Protein AF-M5BRY0-F1 (afdb_monomer)

Secondary structure (DSSP, 8-state):
-------B-TTS---HHHHHTTT--EEE----HHHHHHHHHTTB-PEE------S---GGG-SSTTHHHHHHHHHHHHHHHHHHHHH-TTS--SEEE-------S---------S-------PPP---S-SSHHHHHHHHHHHTTPPP------EEEEEP---HHHHHHHHTTTTTTTSGGG--TTSGGGGGEEEEEE-HHHHHTS-HHHHHHHHHHHHHHGGGTS----

Nearest PDB structures (foldseek):
  6xi5-assembly1_B  TM=7.560E-01  e=1.927E-12  Homo sapiens
  2p5x-assembly2_B  TM=7.480E-01  e=1.710E-11  Homo sapiens
  4heb-assembly1_B  TM=6.686E-01  e=5.193E-09  Bacillus subtilis
  4heb-assembly1_A  TM=6.653E-01  e=1.197E-08  Bacillus subtilis
  4p0e-assembly1_A  TM=7.026E-01  e=9.343E-08  Escherichia coli K-12

InterPro domains:
  IPR003697 Nucleoside triphosphate pyrophosphatase Maf-like protein [MF_00528] (25-220)
  IPR003697 Nucleoside triphosphate pyrophosphatase Maf-like protein [PF02545] (25-213)
  IPR003697 Nucleoside triphosphate pyrophosphatase Maf-like protein [PIRSF006305] (19-220)
  IPR003697 Nucleoside triphosphate pyrophosphatase Maf-like protein [PTHR43213] (20-216)
  IPR029001 Inosine triphosphate pyrophosphatase-like [G3DSA:3.90.950.10] (21-218)
  IPR029001 Inosine triphosphate pyrophosphatase-like [SSF52972] (23-214)

pLDDT: mean 79.28, std 18.24, range [30.05, 97.56]

Sequence (230 aa):
MTVTHNCVLPNALRIPALTKLANKRIVLASASPRRLQILRQFGLDPEIVPSKFAEDLPHDEFSNVYEYPVATATEKAVEVYVRMVEENPDDPPSLVIAADTVVLTKIASAGSNIHDSLLPEVRPDILEKPQDKGDNLRMLLELNGYAIKSMDDRCIVHFHDSHISILEAYVDSEEGMDRAGGFALQERGAHLVSRVEGDFYNAVGFPGSAFFKWIGVLINEEDDFMDFDI

Foldseek 3Di:
DPDFDAFFAPQADPDPLSVVCGRFAEEEQDPDPLQQVLCVNNGTRHHYDHFPDDLPPPCVVDPDNQVSFQVSQLLSQLRRQVVQCVVPVPRGGPYYGGGGAADDPDDPPPPDDPDDPPDDDPDPDDLDPQPDPSSVSQVVCVVVQHDRDTDTFDKDWAFDPDDVVLVVVLVVVQQQVVHHVRAACVPSSVNGTDDMDTQNSVSRTDNSVVVVVVSSVVSVVCPVPPPDDD

Mean predicted aligned error: 9.39 Å

Structure (mmCIF, N/CA/C/O backbone):
data_AF-M5BRY0-F1
#
_entry.id   AF-M5BRY0-F1
#
loop_
_atom_site.group_PDB
_atom_site.id
_atom_site.type_symbol
_atom_site.label_atom_id
_atom_site.label_alt_id
_atom_site.label_comp_id
_atom_site.label_asym_id
_atom_site.label_entity_id
_atom_site.label_seq_id
_atom_site.pdbx_PDB_ins_code
_atom_site.Cartn_x
_atom_site.Cartn_y
_atom_site.Cartn_z
_atom_site.occupancy
_atom_site.B_iso_or_equiv
_atom_site.auth_seq_id
_atom_site.auth_comp_id
_atom_site.auth_asym_id
_atom_site.auth_atom_id
_atom_site.pdbx_PDB_model_num
ATOM 1 N N . MET A 1 1 ? -27.098 -4.528 16.352 1.00 44.53 1 MET A N 1
ATOM 2 C CA . MET A 1 1 ? -26.138 -5.651 16.393 1.00 44.53 1 MET A CA 1
ATOM 3 C C . MET A 1 1 ? -24.795 -5.039 16.066 1.00 44.53 1 MET A C 1
ATOM 5 O O . MET A 1 1 ? -24.687 -4.476 14.989 1.00 44.53 1 MET A O 1
ATOM 9 N N . THR A 1 2 ? -23.842 -5.028 16.992 1.00 55.31 2 THR A N 1
ATOM 10 C CA . THR A 1 2 ? -22.490 -4.528 16.715 1.00 55.31 2 THR A CA 1
ATOM 11 C C . THR A 1 2 ? -21.836 -5.458 15.697 1.00 55.31 2 THR A C 1
ATOM 13 O O . THR A 1 2 ? -21.701 -6.658 15.947 1.00 55.31 2 THR A O 1
ATOM 16 N N . VAL A 1 3 ? -21.518 -4.934 14.511 1.00 67.50 3 VAL A N 1
ATOM 17 C CA . VAL A 1 3 ? -20.745 -5.676 13.511 1.00 67.50 3 VAL A CA 1
ATOM 18 C C . VAL A 1 3 ? -19.365 -5.907 14.117 1.00 67.50 3 VAL A C 1
ATOM 20 O O . VAL A 1 3 ? -18.718 -4.977 14.588 1.00 67.50 3 VAL A O 1
ATOM 23 N N . THR A 1 4 ? -18.946 -7.166 14.198 1.00 71.00 4 THR A N 1
ATOM 24 C CA . THR A 1 4 ? -17.614 -7.509 14.700 1.00 71.00 4 THR A CA 1
ATOM 25 C C . THR A 1 4 ? -16.662 -7.559 13.518 1.00 71.00 4 THR A C 1
ATOM 27 O O . THR A 1 4 ? -16.782 -8.417 12.646 1.00 71.00 4 THR A O 1
ATOM 30 N N . HIS A 1 5 ? -15.720 -6.622 13.483 1.00 82.56 5 HIS A N 1
ATOM 31 C CA . HIS A 1 5 ? -14.709 -6.541 12.433 1.00 82.56 5 HIS A CA 1
ATOM 32 C C . HIS A 1 5 ? -13.449 -7.267 12.886 1.00 82.56 5 HIS A C 1
ATOM 34 O O . HIS A 1 5 ? -12.769 -6.782 13.777 1.00 82.56 5 HIS A O 1
ATOM 40 N N . ASN A 1 6 ? -13.104 -8.418 12.310 1.00 82.06 6 ASN A N 1
ATOM 41 C CA . ASN A 1 6 ? -11.827 -9.066 12.623 1.00 82.06 6 ASN A CA 1
ATOM 42 C C . ASN A 1 6 ? -10.870 -8.993 11.435 1.00 82.06 6 ASN A C 1
ATOM 44 O O . ASN A 1 6 ? -10.940 -9.814 10.525 1.00 82.06 6 ASN A O 1
ATOM 48 N N . CYS A 1 7 ? -9.969 -8.018 11.481 1.00 89.56 7 CYS A N 1
ATOM 49 C CA . CYS A 1 7 ? -8.938 -7.805 10.472 1.00 89.56 7 CYS A CA 1
ATOM 50 C C . CYS A 1 7 ? -7.596 -8.462 10.830 1.00 89.56 7 CYS A C 1
ATOM 52 O O . CYS A 1 7 ? -6.682 -8.441 10.015 1.00 89.56 7 CYS A O 1
ATOM 54 N N . VAL A 1 8 ? -7.427 -9.024 12.032 1.00 92.62 8 VAL A N 1
ATOM 55 C CA . VAL A 1 8 ? -6.142 -9.594 12.465 1.00 92.62 8 VAL A CA 1
ATOM 56 C C . VAL A 1 8 ? -6.150 -11.094 12.213 1.00 92.62 8 VAL A C 1
ATOM 58 O O . VAL A 1 8 ? -6.936 -11.849 12.791 1.00 92.62 8 VAL A O 1
ATOM 61 N N . LEU A 1 9 ? -5.258 -11.540 11.335 1.00 93.81 9 LEU A N 1
ATOM 62 C CA . LEU A 1 9 ? -5.163 -12.932 10.924 1.00 93.81 9 LEU A CA 1
ATOM 63 C C . LEU A 1 9 ? -4.341 -13.771 11.919 1.00 93.81 9 LEU A C 1
ATOM 65 O O . LEU A 1 9 ? -3.463 -13.251 12.608 1.00 93.81 9 LEU A O 1
ATOM 69 N N . PRO A 1 10 ? -4.535 -15.104 11.957 1.00 92.50 10 PRO A N 1
ATOM 70 C CA . PRO A 1 10 ? -3.785 -15.986 12.857 1.00 92.50 10 PRO A CA 1
ATOM 71 C C . PRO A 1 10 ? -2.260 -15.982 12.660 1.00 92.50 10 PRO A C 1
ATOM 73 O O . PRO A 1 10 ? -1.530 -16.352 13.578 1.00 92.50 10 PRO A O 1
ATOM 76 N N . ASN A 1 11 ? -1.778 -15.598 11.472 1.00 92.06 11 ASN A N 1
ATOM 77 C CA . ASN A 1 11 ? -0.354 -15.466 11.148 1.00 92.06 11 ASN A CA 1
ATOM 78 C C . ASN A 1 11 ? 0.249 -14.115 11.570 1.00 92.06 11 ASN A C 1
ATOM 80 O O . ASN A 1 11 ? 1.451 -13.925 11.390 1.00 92.06 11 ASN A O 1
ATOM 84 N N . ALA A 1 12 ? -0.551 -13.188 12.107 1.00 91.94 12 ALA A N 1
ATOM 85 C CA . ALA A 1 12 ? -0.065 -11.904 12.589 1.00 91.94 12 ALA A CA 1
ATOM 86 C C . ALA A 1 12 ? 0.968 -12.075 13.709 1.00 91.94 12 ALA A C 1
ATOM 88 O O . ALA A 1 12 ? 0.840 -12.928 14.596 1.00 91.94 12 ALA A O 1
ATOM 89 N N . LEU A 1 13 ? 1.984 -11.211 13.701 1.00 89.31 13 LEU A N 1
ATOM 90 C CA . LEU A 1 13 ? 2.898 -11.103 14.831 1.00 89.31 13 LEU A CA 1
ATOM 91 C C . LEU A 1 13 ? 2.126 -10.635 16.069 1.00 89.31 13 LEU A C 1
ATOM 93 O O . LEU A 1 13 ? 1.323 -9.707 16.019 1.00 89.31 13 LEU A O 1
ATOM 97 N N . ARG A 1 14 ? 2.395 -11.258 17.216 1.00 88.31 14 ARG A N 1
ATOM 98 C CA . ARG A 1 14 ? 1.746 -10.900 18.483 1.00 88.31 14 ARG A CA 1
ATOM 99 C C . ARG A 1 14 ? 2.439 -9.701 19.117 1.00 88.31 14 ARG A C 1
ATOM 101 O O . ARG A 1 14 ? 3.193 -9.848 20.075 1.00 88.31 14 ARG A O 1
ATOM 108 N N . ILE A 1 15 ? 2.201 -8.529 18.545 1.00 84.88 15 ILE A N 1
ATOM 109 C CA . ILE A 1 15 ? 2.677 -7.244 19.063 1.00 84.88 15 ILE A CA 1
ATOM 110 C C . ILE A 1 15 ? 1.493 -6.408 19.573 1.00 84.88 15 ILE A C 1
ATOM 112 O O . ILE A 1 15 ? 0.371 -6.604 19.088 1.00 84.88 15 ILE A O 1
ATOM 116 N N . PRO A 1 16 ? 1.707 -5.477 20.528 1.00 83.88 16 PRO A N 1
ATOM 117 C CA . PRO A 1 16 ? 0.638 -4.625 21.056 1.00 83.88 16 PRO A CA 1
ATOM 118 C C . PRO A 1 16 ? -0.136 -3.910 19.948 1.00 83.88 16 PRO A C 1
ATOM 120 O O . PRO A 1 16 ? -1.363 -3.909 19.965 1.00 83.88 16 PRO A O 1
ATOM 123 N N . ALA A 1 17 ? 0.587 -3.427 18.932 1.00 82.19 17 ALA A N 1
ATOM 124 C CA . ALA A 1 17 ? 0.014 -2.761 17.774 1.00 82.19 17 ALA A CA 1
ATOM 125 C C . ALA A 1 17 ? -1.086 -3.575 17.080 1.00 82.19 17 ALA A C 1
ATOM 127 O O . ALA A 1 17 ? -2.245 -3.177 17.039 1.00 82.19 17 ALA A O 1
ATOM 128 N N . LEU A 1 18 ? -0.755 -4.776 16.609 1.00 85.94 18 LEU A N 1
ATOM 129 C CA . LEU A 1 18 ? -1.721 -5.635 15.920 1.00 85.94 18 LEU A CA 1
ATOM 130 C C . LEU A 1 18 ? -2.806 -6.160 16.862 1.00 85.94 18 LEU A C 1
ATOM 132 O O . LEU A 1 18 ? -3.927 -6.392 16.432 1.00 85.94 18 LEU A O 1
ATOM 136 N N . THR A 1 19 ? -2.510 -6.291 18.155 1.00 85.81 19 THR A N 1
ATOM 137 C CA . THR A 1 19 ? -3.510 -6.701 19.149 1.00 85.81 19 THR A CA 1
ATOM 138 C C . THR A 1 19 ? -4.579 -5.622 19.350 1.00 85.81 19 THR A C 1
ATOM 140 O O . THR A 1 19 ? -5.755 -5.960 19.432 1.00 85.81 19 THR A O 1
ATOM 143 N N . LYS A 1 20 ? -4.206 -4.333 19.370 1.00 84.38 20 LYS A N 1
ATOM 144 C CA . LYS A 1 20 ? -5.156 -3.207 19.472 1.00 84.38 20 LYS A CA 1
ATOM 145 C C . LYS A 1 20 ? -6.053 -3.067 18.232 1.00 84.38 20 LYS A C 1
ATOM 147 O O . LYS A 1 20 ? -7.170 -2.570 18.349 1.00 84.38 20 LYS A O 1
ATOM 152 N N . LEU A 1 21 ? -5.593 -3.532 17.068 1.00 86.69 21 LEU A N 1
ATOM 153 C CA . LEU A 1 21 ? -6.400 -3.574 15.840 1.00 86.69 21 LEU A CA 1
ATOM 154 C C . LEU A 1 21 ? -7.401 -4.735 15.819 1.00 86.69 21 LEU A C 1
ATOM 156 O O . LEU A 1 21 ? -8.300 -4.754 14.979 1.00 86.69 21 LEU A O 1
ATOM 160 N N . ALA A 1 22 ? -7.284 -5.703 16.732 1.00 85.44 22 ALA A N 1
ATOM 161 C CA . ALA A 1 22 ? -8.282 -6.753 16.843 1.00 85.44 22 ALA A CA 1
ATOM 162 C C . ALA A 1 22 ? -9.652 -6.128 17.147 1.00 85.44 22 ALA A C 1
ATOM 164 O O . ALA A 1 22 ? -9.773 -5.244 17.993 1.00 85.44 22 ALA A O 1
ATOM 165 N N . ASN A 1 23 ? -10.695 -6.602 16.466 1.00 85.06 23 ASN A N 1
ATOM 166 C CA . ASN A 1 23 ? -12.060 -6.066 16.555 1.00 85.06 23 ASN A CA 1
ATOM 167 C C . ASN A 1 23 ? -12.259 -4.654 15.957 1.00 85.06 23 ASN A C 1
ATOM 169 O O . ASN A 1 23 ? -13.341 -4.087 16.109 1.00 85.06 23 ASN A O 1
ATOM 173 N N . LYS A 1 24 ? -11.251 -4.077 15.285 1.00 88.62 24 LYS A N 1
ATOM 174 C CA . LYS A 1 24 ? -11.350 -2.776 14.604 1.00 88.62 24 LYS A CA 1
ATOM 175 C C . LYS A 1 24 ? -11.674 -2.948 13.120 1.00 88.62 24 LYS A C 1
ATOM 177 O O . LYS A 1 24 ? -11.203 -3.887 12.471 1.00 88.62 24 LYS A O 1
ATOM 182 N N . ARG A 1 25 ? -12.443 -2.004 12.568 1.00 92.25 25 ARG A N 1
ATOM 183 C CA . ARG A 1 25 ? -12.744 -1.942 11.132 1.00 92.25 25 ARG A CA 1
ATOM 184 C C . ARG A 1 25 ? -11.587 -1.278 10.399 1.00 92.25 25 ARG A C 1
ATOM 186 O O . ARG A 1 25 ? -11.425 -0.063 10.478 1.00 92.25 25 ARG A O 1
ATOM 193 N N . ILE A 1 26 ? -10.777 -2.071 9.708 1.00 93.88 26 ILE A N 1
ATOM 194 C CA . ILE A 1 26 ? -9.630 -1.578 8.940 1.00 93.88 26 ILE A CA 1
ATOM 195 C C . ILE A 1 26 ? -9.971 -1.643 7.462 1.00 93.88 26 ILE A C 1
ATOM 197 O O . ILE A 1 26 ? -10.407 -2.683 6.972 1.00 93.88 26 ILE A O 1
ATOM 201 N N . VAL A 1 27 ? -9.741 -0.542 6.759 1.00 96.44 27 VAL A N 1
ATOM 202 C CA . VAL A 1 27 ? -10.061 -0.392 5.343 1.00 96.44 27 VAL A CA 1
ATOM 203 C C . VAL A 1 27 ? -8.788 -0.139 4.550 1.00 96.44 27 VAL A C 1
ATOM 205 O O . VAL A 1 27 ? -7.945 0.659 4.945 1.00 96.44 27 VAL A O 1
ATOM 208 N N . LEU A 1 28 ? -8.659 -0.798 3.405 1.00 97.56 28 LEU A N 1
ATOM 209 C CA . LEU A 1 28 ? -7.665 -0.516 2.382 1.00 97.56 28 LEU A CA 1
ATOM 210 C C . LEU A 1 28 ? -8.323 0.303 1.264 1.00 97.56 28 LEU A C 1
ATOM 212 O O . LEU A 1 28 ? -9.127 -0.217 0.487 1.00 97.56 28 LEU A O 1
ATOM 216 N N . ALA A 1 29 ? -7.922 1.568 1.149 1.00 97.25 29 ALA A N 1
ATOM 217 C CA . ALA A 1 29 ? -8.387 2.552 0.173 1.00 97.25 29 ALA A CA 1
ATOM 218 C C . ALA A 1 29 ? -7.811 2.330 -1.243 1.00 97.25 29 ALA A C 1
ATOM 220 O O . ALA A 1 29 ? -7.396 3.262 -1.931 1.00 97.25 29 ALA A O 1
ATOM 221 N N . SER A 1 30 ? -7.693 1.075 -1.680 1.00 95.75 30 SER A N 1
ATOM 222 C CA . SER A 1 30 ? -6.966 0.707 -2.896 1.00 95.75 30 SER A CA 1
ATOM 223 C C . SER A 1 30 ? -7.534 -0.553 -3.538 1.00 95.75 30 SER A C 1
ATOM 225 O O . SER A 1 30 ? -7.687 -1.573 -2.877 1.00 95.75 30 SER A O 1
ATOM 227 N N . ALA A 1 31 ? -7.719 -0.523 -4.860 1.00 93.81 31 ALA A N 1
ATOM 228 C CA . ALA A 1 31 ? -8.089 -1.701 -5.649 1.00 93.81 31 ALA A CA 1
ATOM 229 C C . ALA A 1 31 ? -6.916 -2.666 -5.923 1.00 93.81 31 ALA A C 1
ATOM 231 O O . ALA A 1 31 ? -7.140 -3.762 -6.428 1.00 93.81 31 ALA A O 1
ATOM 232 N N . SER A 1 32 ? -5.669 -2.277 -5.621 1.00 92.88 32 SER A N 1
ATOM 233 C CA . SER A 1 32 ? -4.478 -3.082 -5.930 1.00 92.88 32 SER A CA 1
ATOM 234 C C . SER A 1 32 ? -4.475 -4.432 -5.191 1.00 92.88 32 SER A C 1
ATOM 236 O O . SER A 1 32 ? -4.334 -4.446 -3.961 1.00 92.88 32 SER A O 1
ATOM 238 N N . PRO A 1 33 ? -4.515 -5.573 -5.911 1.00 92.12 33 PRO A N 1
ATOM 239 C CA . PRO A 1 33 ? -4.432 -6.898 -5.293 1.00 92.12 33 PRO A CA 1
ATOM 240 C C . PRO A 1 33 ? -3.106 -7.121 -4.556 1.00 92.12 33 PRO A C 1
ATOM 242 O O . PRO A 1 33 ? -3.064 -7.811 -3.539 1.00 92.12 33 PRO A O 1
ATOM 245 N N . ARG A 1 34 ? -2.025 -6.493 -5.042 1.00 91.62 34 ARG A N 1
ATOM 246 C CA . ARG A 1 34 ? -0.676 -6.603 -4.471 1.00 91.62 34 ARG A CA 1
ATOM 247 C C . ARG A 1 34 ? -0.621 -6.031 -3.056 1.00 91.62 34 ARG A C 1
ATOM 249 O O . ARG A 1 34 ? -0.098 -6.677 -2.156 1.00 91.62 34 ARG A O 1
ATOM 256 N N . ARG A 1 35 ? -1.217 -4.855 -2.833 1.00 95.06 35 ARG A N 1
ATOM 257 C CA . ARG A 1 35 ? -1.237 -4.208 -1.508 1.00 95.06 35 ARG A CA 1
ATOM 258 C C . ARG A 1 35 ? -2.002 -5.041 -0.482 1.00 95.06 35 ARG A C 1
ATOM 260 O O . ARG A 1 35 ? -1.518 -5.237 0.629 1.00 95.06 35 ARG A O 1
ATOM 267 N N . LEU A 1 36 ? -3.147 -5.599 -0.881 1.00 95.62 36 LEU A N 1
ATOM 268 C CA . LEU A 1 36 ? -3.905 -6.525 -0.040 1.00 95.62 36 LEU A CA 1
ATOM 269 C C . LEU A 1 36 ? -3.088 -7.776 0.301 1.00 95.62 36 LEU A C 1
ATOM 271 O O . LEU A 1 36 ? -3.058 -8.196 1.455 1.00 95.62 36 LEU A O 1
ATOM 275 N N . GLN A 1 37 ? -2.425 -8.375 -0.693 1.00 94.25 37 GLN A N 1
ATOM 276 C CA . GLN A 1 37 ? -1.597 -9.560 -0.481 1.00 94.25 37 GLN A CA 1
ATOM 277 C C . GLN A 1 37 ? -0.471 -9.285 0.521 1.00 94.25 37 GLN A C 1
ATOM 279 O O . GLN A 1 37 ? -0.254 -10.101 1.415 1.00 94.25 37 GLN A O 1
ATOM 284 N N . ILE A 1 38 ? 0.194 -8.132 0.408 1.00 94.19 38 ILE A N 1
ATOM 285 C CA . ILE A 1 38 ? 1.238 -7.702 1.342 1.00 94.19 38 ILE A CA 1
ATOM 286 C C . ILE A 1 38 ? 0.670 -7.592 2.761 1.00 94.19 38 ILE A C 1
ATOM 288 O O . ILE A 1 38 ? 1.198 -8.222 3.676 1.00 94.19 38 ILE A O 1
ATOM 292 N N . LEU A 1 39 ? -0.435 -6.865 2.954 1.00 94.75 39 LEU A N 1
ATOM 293 C CA . LEU A 1 39 ? -1.059 -6.712 4.275 1.00 94.75 39 LEU A CA 1
ATOM 294 C C . LEU A 1 39 ? -1.447 -8.068 4.887 1.00 94.75 39 LEU A C 1
ATOM 296 O O . LEU A 1 39 ? -1.105 -8.335 6.041 1.00 94.75 39 LEU A O 1
ATOM 300 N N . ARG A 1 40 ? -2.043 -8.973 4.099 1.00 95.12 40 ARG A N 1
ATOM 301 C CA . ARG A 1 40 ? -2.408 -10.330 4.548 1.00 95.12 40 ARG A CA 1
ATOM 302 C C . ARG A 1 40 ? -1.199 -11.174 4.918 1.00 95.12 40 ARG A C 1
ATOM 304 O O . ARG A 1 40 ? -1.235 -11.911 5.905 1.00 95.12 40 ARG A O 1
ATOM 311 N N . GLN A 1 41 ? -0.111 -11.054 4.162 1.00 92.75 41 GLN A N 1
ATOM 312 C CA . GLN A 1 41 ? 1.139 -11.746 4.459 1.00 92.75 41 GLN A CA 1
ATOM 313 C C . GLN A 1 41 ? 1.705 -11.323 5.819 1.00 92.75 41 GLN A C 1
ATOM 315 O O . GLN A 1 41 ? 2.222 -12.165 6.553 1.00 92.75 41 GLN A O 1
ATOM 320 N N . PHE A 1 42 ? 1.535 -10.054 6.187 1.00 90.25 42 PHE A N 1
ATOM 321 C CA . PHE A 1 42 ? 1.900 -9.541 7.504 1.00 90.25 42 PHE A CA 1
ATOM 322 C C . PHE A 1 42 ? 0.816 -9.716 8.586 1.00 90.25 42 PHE A C 1
ATOM 324 O O . PHE A 1 42 ? 1.024 -9.341 9.740 1.00 90.25 42 PHE A O 1
ATOM 331 N N . GLY A 1 43 ? -0.313 -10.337 8.244 1.00 93.56 43 GLY A N 1
ATOM 332 C CA . GLY A 1 43 ? -1.355 -10.723 9.189 1.00 93.56 43 GLY A CA 1
ATOM 333 C C . GLY A 1 43 ? -2.510 -9.732 9.339 1.00 93.56 43 GLY A C 1
ATOM 334 O O . GLY A 1 43 ? -3.238 -9.819 10.324 1.00 93.56 43 GLY A O 1
ATOM 335 N N . LEU A 1 44 ? -2.697 -8.815 8.388 1.00 93.94 44 LEU A N 1
ATOM 336 C CA . LEU A 1 44 ? -3.845 -7.907 8.327 1.00 93.94 44 LEU A CA 1
ATOM 337 C C . LEU A 1 44 ? -4.742 -8.223 7.122 1.00 93.94 44 LEU A C 1
ATOM 339 O O . LEU A 1 44 ? -4.277 -8.286 5.989 1.00 93.94 44 LEU A O 1
ATOM 343 N N . ASP A 1 45 ? -6.039 -8.369 7.355 1.00 95.19 45 ASP A N 1
ATOM 344 C CA . ASP A 1 45 ? -7.075 -8.595 6.347 1.00 95.19 45 ASP A CA 1
ATOM 345 C C . ASP A 1 45 ? -8.087 -7.440 6.357 1.00 95.19 45 ASP A C 1
ATOM 347 O O . ASP A 1 45 ? -9.145 -7.542 6.982 1.00 95.19 45 ASP A O 1
ATOM 351 N N . PRO A 1 46 ? -7.737 -6.294 5.750 1.00 95.69 46 PRO A N 1
ATOM 352 C CA . PRO A 1 46 ? -8.624 -5.143 5.698 1.00 95.69 46 PRO A CA 1
ATOM 353 C C . PRO A 1 46 ? -9.774 -5.348 4.704 1.00 95.69 46 PRO A C 1
ATOM 355 O O . PRO A 1 46 ? -9.650 -6.051 3.697 1.00 95.69 46 PRO A O 1
ATOM 358 N N . GLU A 1 47 ? -10.874 -4.641 4.941 1.00 95.81 47 GLU A N 1
ATOM 359 C CA . GLU A 1 47 ? -11.934 -4.438 3.956 1.00 95.81 47 GLU A CA 1
ATOM 360 C C . GLU A 1 47 ? -11.401 -3.606 2.781 1.00 95.81 47 GLU A C 1
ATOM 362 O O . GLU A 1 47 ? -10.673 -2.636 2.975 1.00 95.81 47 GLU A O 1
ATOM 367 N N . ILE A 1 48 ? -11.758 -3.958 1.548 1.00 96.94 48 ILE A N 1
ATOM 368 C CA . ILE A 1 48 ? -11.291 -3.235 0.360 1.00 96.94 48 ILE A CA 1
ATOM 369 C C . ILE A 1 48 ? -12.352 -2.225 -0.057 1.00 96.94 48 ILE A C 1
ATOM 371 O O . ILE A 1 48 ? -13.433 -2.610 -0.501 1.00 96.94 48 ILE A O 1
ATOM 375 N N . VAL A 1 49 ? -12.009 -0.941 0.004 1.00 97.25 49 VAL A N 1
ATOM 376 C CA . VAL A 1 49 ? -12.867 0.145 -0.478 1.00 97.25 49 VAL A CA 1
ATOM 377 C C . VAL A 1 49 ? -12.021 1.065 -1.352 1.00 97.25 49 VAL A C 1
ATOM 379 O O . VAL A 1 49 ? -11.394 1.980 -0.836 1.00 97.25 49 VAL A O 1
ATOM 382 N N . PRO A 1 50 ? -11.949 0.845 -2.676 1.00 97.12 50 PRO A N 1
ATOM 383 C CA . PRO A 1 50 ? -11.129 1.680 -3.546 1.00 97.12 50 PRO A CA 1
ATOM 384 C C . PRO A 1 50 ? -11.552 3.151 -3.480 1.00 97.12 50 PRO A C 1
ATOM 386 O O . PRO A 1 50 ? -12.751 3.451 -3.458 1.00 97.12 50 PRO A O 1
ATOM 389 N N . SER A 1 51 ? -10.570 4.054 -3.468 1.00 96.62 51 SER A N 1
ATOM 390 C CA . SER A 1 51 ? -10.849 5.487 -3.532 1.00 96.62 51 SER A CA 1
ATOM 391 C C . SER A 1 51 ? -11.405 5.895 -4.898 1.00 96.62 51 SER A C 1
ATOM 393 O O . SER A 1 51 ? -11.075 5.295 -5.924 1.00 96.62 51 SER A O 1
ATOM 395 N N . LYS A 1 52 ? -12.260 6.921 -4.894 1.00 94.88 52 LYS A N 1
ATOM 396 C CA . LYS A 1 52 ? -12.772 7.606 -6.091 1.00 94.88 52 LYS A CA 1
ATOM 397 C C . LYS A 1 52 ? -12.010 8.899 -6.403 1.00 94.88 52 LYS A C 1
ATOM 399 O O . LYS A 1 52 ? -12.366 9.579 -7.363 1.00 94.88 52 LYS A O 1
ATOM 404 N N . PHE A 1 53 ? -11.012 9.250 -5.593 1.00 91.19 53 PHE A N 1
ATOM 405 C CA . PHE A 1 53 ? -10.169 10.419 -5.812 1.00 91.19 53 PHE A CA 1
ATOM 406 C C . PHE A 1 53 ? -9.366 10.265 -7.112 1.00 91.19 53 PHE A C 1
ATOM 408 O O . PHE A 1 53 ? -8.782 9.208 -7.363 1.00 91.19 53 PHE A O 1
ATOM 415 N N . ALA A 1 54 ? -9.366 11.303 -7.948 1.00 87.31 54 ALA A N 1
ATOM 416 C CA . ALA A 1 54 ? -8.612 11.312 -9.194 1.00 87.31 54 ALA A CA 1
ATOM 417 C C . ALA A 1 54 ? -7.125 11.564 -8.904 1.00 87.31 54 ALA A C 1
ATOM 419 O O . ALA A 1 54 ? -6.771 12.449 -8.137 1.00 87.31 54 ALA A O 1
ATOM 420 N N . GLU A 1 55 ? -6.236 10.779 -9.509 1.00 83.69 55 GLU A N 1
ATOM 421 C CA . GLU A 1 55 ? -4.781 10.900 -9.319 1.00 83.69 55 GLU A CA 1
ATOM 422 C C . GLU A 1 55 ? -4.181 11.998 -10.217 1.00 83.69 55 GLU A C 1
ATOM 424 O O . GLU A 1 55 ? -3.190 11.792 -10.915 1.00 83.69 55 GLU A O 1
ATOM 429 N N . ASP A 1 56 ? -4.815 13.166 -10.249 1.00 85.19 56 ASP A N 1
ATOM 430 C CA . ASP A 1 56 ? -4.517 14.266 -11.170 1.00 85.19 56 ASP A CA 1
ATOM 431 C C . ASP A 1 56 ? -4.040 15.539 -10.460 1.00 85.19 56 ASP A C 1
ATOM 433 O O . ASP A 1 56 ? -4.058 16.619 -11.054 1.00 85.19 56 ASP A O 1
ATOM 437 N N . LEU A 1 57 ? -3.552 15.404 -9.218 1.00 84.38 57 LEU A N 1
ATOM 438 C CA . LEU A 1 57 ? -2.907 16.504 -8.507 1.00 84.38 57 LEU A CA 1
ATOM 439 C C . LEU A 1 57 ? -1.787 17.116 -9.378 1.00 84.38 57 LEU A C 1
ATOM 441 O O . LEU A 1 57 ? -0.958 16.377 -9.925 1.00 84.38 57 LEU A O 1
ATOM 445 N N . PRO A 1 58 ? -1.748 18.448 -9.521 1.00 83.25 58 PRO A N 1
ATOM 446 C CA . PRO A 1 58 ? -0.799 19.137 -10.390 1.00 83.25 58 PRO A CA 1
ATOM 447 C C . PRO A 1 58 ? 0.642 18.932 -9.908 1.00 83.25 58 PRO A C 1
ATOM 449 O O . PRO A 1 58 ? 1.028 19.325 -8.810 1.00 83.25 58 PRO A O 1
ATOM 452 N N . HIS A 1 59 ? 1.464 18.287 -10.741 1.00 79.44 59 HIS A N 1
ATOM 453 C CA . HIS A 1 59 ? 2.846 17.934 -10.382 1.00 79.44 59 HIS A CA 1
ATOM 454 C C . HIS A 1 59 ? 3.740 19.157 -10.136 1.00 79.44 59 HIS A C 1
ATOM 456 O O . HIS A 1 59 ? 4.725 19.052 -9.412 1.00 79.44 59 HIS A O 1
ATOM 462 N N . ASP A 1 60 ? 3.417 20.299 -10.740 1.00 81.38 60 ASP A N 1
ATOM 463 C CA . ASP A 1 60 ? 4.146 21.563 -10.625 1.00 81.38 60 ASP A CA 1
ATOM 464 C C . ASP A 1 60 ? 3.919 22.299 -9.297 1.00 81.38 60 ASP A C 1
ATOM 466 O O . ASP A 1 60 ? 4.700 23.192 -8.965 1.00 81.38 60 ASP A O 1
ATOM 470 N N . GLU A 1 61 ? 2.921 21.898 -8.507 1.00 79.81 61 GLU A N 1
ATOM 471 C CA . GLU A 1 61 ? 2.705 22.428 -7.156 1.00 79.81 61 GLU A CA 1
ATOM 472 C C . GLU A 1 61 ? 3.657 21.810 -6.117 1.00 79.81 61 GLU A C 1
ATOM 474 O O . GLU A 1 61 ? 3.885 22.393 -5.055 1.00 79.81 61 GLU A O 1
ATOM 479 N N . PHE A 1 62 ? 4.291 20.676 -6.433 1.00 77.81 62 PHE A N 1
ATOM 480 C CA . PHE A 1 62 ? 5.209 19.992 -5.526 1.00 77.81 62 PHE A CA 1
ATOM 481 C C . PHE A 1 62 ? 6.656 20.414 -5.782 1.00 77.81 62 PHE A C 1
ATOM 483 O O . PHE A 1 62 ? 7.274 20.064 -6.789 1.00 77.81 62 PHE A O 1
ATOM 490 N N . SER A 1 63 ? 7.242 21.125 -4.816 1.00 77.31 63 SER A N 1
ATOM 491 C CA . SER A 1 63 ? 8.667 21.494 -4.858 1.00 77.31 63 SER A CA 1
ATOM 492 C C . SER A 1 63 ? 9.581 20.269 -4.763 1.00 77.31 63 SER A C 1
ATOM 494 O O . SER A 1 63 ? 10.717 20.285 -5.244 1.00 77.31 63 SER A O 1
ATOM 496 N N . ASN A 1 64 ? 9.083 19.196 -4.149 1.00 79.25 64 ASN A N 1
ATOM 497 C CA . ASN A 1 64 ? 9.759 17.922 -4.021 1.00 79.25 64 ASN A CA 1
ATOM 498 C C . ASN A 1 64 ? 8.875 1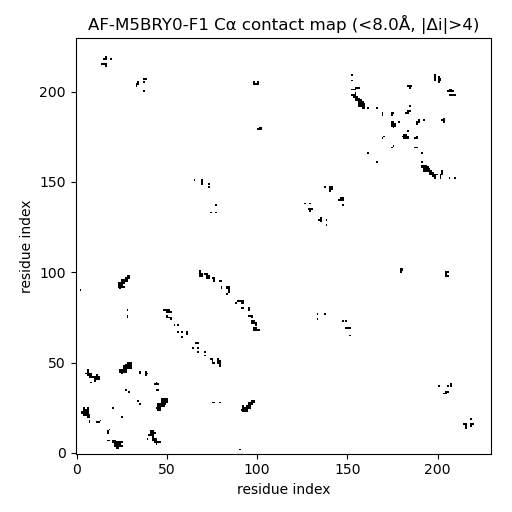6.801 -4.589 1.00 79.25 64 ASN A C 1
ATOM 500 O O . ASN A 1 64 ? 7.787 16.539 -4.091 1.00 79.25 64 ASN A O 1
ATOM 504 N N . VAL A 1 65 ? 9.381 16.078 -5.592 1.00 77.50 65 VAL A N 1
ATOM 505 C CA . VAL A 1 65 ? 8.651 14.993 -6.279 1.00 77.50 65 VAL A CA 1
ATOM 506 C C . VAL A 1 65 ? 8.160 13.881 -5.339 1.00 77.50 65 VAL A C 1
ATOM 508 O O . VAL A 1 65 ? 7.207 13.179 -5.663 1.00 77.50 65 VAL A O 1
ATOM 511 N N . TYR A 1 66 ? 8.786 13.717 -4.169 1.00 79.94 66 TYR A N 1
ATOM 512 C CA . TYR A 1 66 ? 8.371 12.726 -3.171 1.00 79.94 66 TYR A CA 1
ATOM 513 C C . TYR A 1 66 ? 7.101 13.131 -2.402 1.00 79.94 66 TYR A C 1
ATOM 515 O O . TYR A 1 66 ? 6.466 12.271 -1.801 1.00 79.94 66 TYR A O 1
ATOM 523 N N . GLU A 1 67 ? 6.702 14.405 -2.438 1.00 79.00 67 GLU A N 1
ATOM 524 C CA . GLU A 1 67 ? 5.484 14.898 -1.778 1.00 79.00 67 GLU A CA 1
ATOM 525 C C . GLU A 1 67 ? 4.216 14.498 -2.543 1.00 79.00 67 GLU A C 1
ATOM 527 O O . GLU A 1 67 ? 3.194 14.216 -1.923 1.00 79.00 67 GLU A O 1
ATOM 532 N N . TYR A 1 68 ? 4.293 14.378 -3.872 1.00 84.50 68 TYR A N 1
ATOM 533 C CA . TYR A 1 68 ? 3.161 13.984 -4.718 1.00 84.50 68 TYR A CA 1
ATOM 534 C C . TYR A 1 68 ? 2.508 12.643 -4.320 1.00 84.50 68 TYR A C 1
ATOM 536 O O . TYR A 1 68 ? 1.294 12.628 -4.087 1.00 84.50 68 TYR A O 1
ATOM 544 N N . PRO A 1 69 ? 3.240 11.510 -4.207 1.00 82.88 69 PRO A N 1
ATOM 545 C CA . PRO A 1 69 ? 2.618 10.243 -3.818 1.00 82.88 69 PRO A CA 1
ATOM 546 C C . PRO A 1 69 ? 2.067 10.286 -2.383 1.00 82.88 69 PRO A C 1
ATOM 548 O O . PRO A 1 69 ? 1.050 9.658 -2.092 1.00 82.88 69 PRO A O 1
ATOM 551 N N . VAL A 1 70 ? 2.686 11.061 -1.486 1.00 82.56 70 VAL A N 1
ATOM 552 C CA . VAL A 1 70 ? 2.204 11.242 -0.108 1.00 82.56 70 VAL A CA 1
ATOM 553 C C . VAL A 1 70 ? 0.878 12.003 -0.088 1.00 82.56 70 VAL A C 1
ATOM 555 O O . VAL A 1 70 ? -0.076 11.552 0.550 1.00 82.56 70 VAL A O 1
ATOM 558 N N . ALA A 1 71 ? 0.787 13.118 -0.815 1.00 81.50 71 ALA A N 1
ATOM 559 C CA . ALA A 1 71 ? -0.438 13.902 -0.947 1.00 81.50 71 ALA A CA 1
ATOM 560 C C . ALA A 1 71 ? -1.557 13.074 -1.596 1.00 81.50 71 ALA A C 1
ATOM 562 O O . ALA A 1 71 ? -2.646 12.953 -1.039 1.00 81.50 71 ALA A O 1
ATOM 563 N N . THR A 1 72 ? -1.256 12.391 -2.703 1.00 86.12 72 THR A N 1
ATOM 564 C CA . THR A 1 72 ? -2.220 11.537 -3.414 1.00 86.12 72 THR A CA 1
ATOM 565 C C . THR A 1 72 ? -2.740 10.401 -2.528 1.00 86.12 72 THR A C 1
ATOM 567 O O . THR A 1 72 ? -3.939 10.124 -2.508 1.00 86.12 72 THR A O 1
ATOM 570 N N . ALA A 1 73 ? -1.869 9.736 -1.760 1.00 87.75 73 ALA A N 1
ATOM 571 C CA . ALA A 1 73 ? -2.292 8.709 -0.808 1.00 87.75 73 ALA A CA 1
ATOM 572 C C . ALA A 1 73 ? -3.161 9.293 0.318 1.00 87.75 73 ALA A C 1
ATOM 574 O O . ALA A 1 73 ? -4.148 8.672 0.709 1.00 87.75 73 ALA A O 1
ATOM 575 N N . THR A 1 74 ? -2.823 10.484 0.811 1.00 85.31 74 THR A N 1
ATOM 576 C CA . THR A 1 74 ? -3.576 11.165 1.872 1.00 85.31 74 THR A CA 1
ATOM 577 C C . THR A 1 74 ? -4.999 11.482 1.415 1.00 85.31 74 THR A C 1
ATOM 579 O O . THR A 1 74 ? -5.952 11.069 2.074 1.00 85.31 74 THR A O 1
ATOM 582 N N . GLU A 1 75 ? -5.159 12.095 0.242 1.00 87.31 75 GLU A N 1
ATOM 583 C CA . GLU A 1 75 ? -6.473 12.412 -0.331 1.00 87.31 75 GLU A CA 1
ATOM 584 C C . GLU A 1 75 ? -7.327 11.157 -0.569 1.00 87.31 75 GLU A C 1
ATOM 586 O O . GLU A 1 75 ? -8.517 11.136 -0.251 1.00 87.31 75 GLU A O 1
ATOM 591 N N . LYS A 1 76 ? -6.717 10.056 -1.030 1.00 92.25 76 LYS A N 1
ATOM 592 C CA . LYS A 1 76 ? -7.409 8.762 -1.170 1.00 92.25 76 LYS A CA 1
ATOM 593 C C . LYS A 1 76 ? -7.952 8.240 0.162 1.00 92.25 76 LYS A C 1
ATOM 595 O O . LYS A 1 76 ? -9.073 7.731 0.206 1.00 92.25 76 LYS A O 1
ATOM 600 N N . ALA A 1 77 ? -7.166 8.324 1.238 1.00 90.00 77 ALA A N 1
ATOM 601 C CA . ALA A 1 77 ? -7.599 7.877 2.563 1.00 90.00 77 ALA A CA 1
ATOM 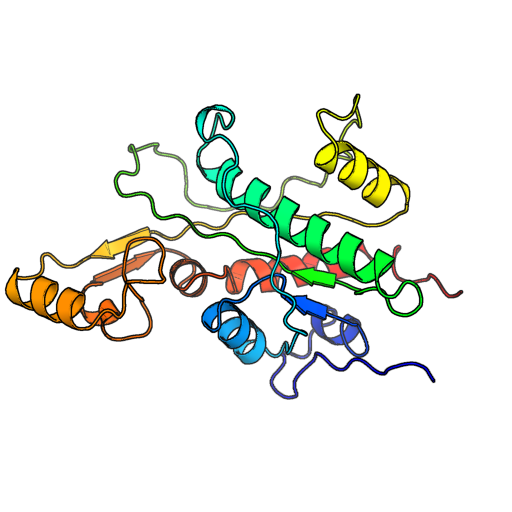602 C C . ALA A 1 77 ? -8.738 8.750 3.104 1.00 90.00 77 ALA A C 1
ATOM 604 O O . ALA A 1 77 ? -9.734 8.220 3.598 1.00 90.00 77 ALA A O 1
ATOM 605 N N . VAL A 1 78 ? -8.603 10.071 2.969 1.00 87.69 78 VAL A N 1
ATOM 606 C CA . VAL A 1 78 ? -9.593 11.054 3.423 1.00 87.69 78 VAL A CA 1
ATOM 607 C C . VAL A 1 78 ? -10.917 10.889 2.677 1.00 87.69 78 VAL A C 1
ATOM 609 O O . VAL A 1 78 ? -11.967 10.818 3.317 1.00 87.69 78 VAL A O 1
ATOM 612 N N . GLU A 1 79 ? -10.882 10.753 1.348 1.00 93.00 79 GLU A N 1
ATOM 613 C CA . GLU A 1 79 ? -12.084 10.531 0.535 1.00 93.00 79 GLU A CA 1
ATOM 614 C C . GLU A 1 79 ? -12.821 9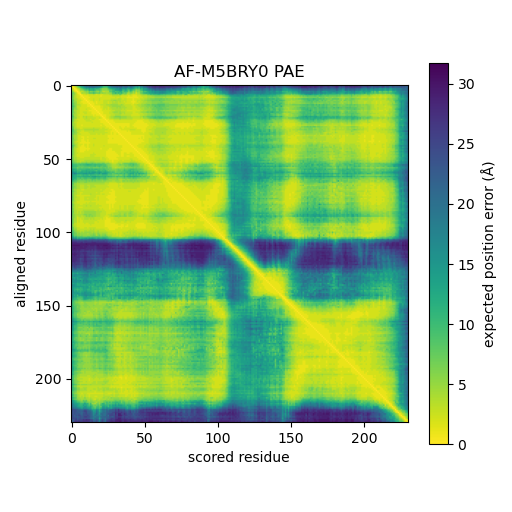.260 0.957 1.00 93.00 79 GLU A C 1
ATOM 616 O O . GLU A 1 79 ? -14.033 9.297 1.171 1.00 93.00 79 GLU A O 1
ATOM 621 N N . VAL A 1 80 ? -12.102 8.143 1.116 1.00 94.38 80 VAL A N 1
ATOM 622 C CA . VAL A 1 80 ? -12.711 6.873 1.532 1.00 94.38 80 VAL A CA 1
ATOM 623 C C . VAL A 1 80 ? -13.288 6.978 2.939 1.00 94.38 80 VAL A C 1
ATOM 625 O O . VAL A 1 80 ? -14.416 6.536 3.152 1.00 94.38 80 VAL A O 1
ATOM 628 N N . TYR A 1 81 ? -12.559 7.584 3.881 1.00 90.88 81 TYR A N 1
ATOM 629 C CA . TYR A 1 81 ? -13.035 7.773 5.249 1.00 90.88 81 TYR A CA 1
ATOM 630 C C . TYR A 1 81 ? -14.352 8.552 5.277 1.00 90.88 81 TYR A C 1
ATOM 632 O O . TYR A 1 81 ? -15.351 8.054 5.796 1.00 90.88 81 TYR A O 1
ATOM 640 N N . VAL A 1 82 ? -14.380 9.739 4.664 1.00 87.75 82 VAL A N 1
ATOM 641 C CA . VAL A 1 82 ? -15.573 10.595 4.661 1.00 87.75 82 VAL A CA 1
ATOM 642 C C . VAL A 1 82 ? -16.738 9.919 3.980 1.00 87.75 82 VAL A C 1
ATOM 644 O O . VAL A 1 82 ? -17.823 9.868 4.554 1.00 87.75 82 VAL A O 1
ATOM 647 N N . ARG A 1 83 ? -16.512 9.336 2.803 1.00 93.94 83 ARG A N 1
ATOM 648 C CA . ARG A 1 83 ? -17.577 8.645 2.090 1.00 93.94 83 ARG A CA 1
ATOM 649 C C . ARG A 1 83 ? -18.174 7.515 2.927 1.00 93.94 83 ARG A C 1
ATOM 651 O O . ARG A 1 83 ? -19.389 7.369 2.952 1.00 93.94 83 ARG A O 1
ATOM 658 N N . MET A 1 84 ? -17.355 6.743 3.642 1.00 93.69 84 MET A N 1
ATOM 659 C CA . MET A 1 84 ? -17.849 5.663 4.501 1.00 93.69 84 MET A CA 1
ATOM 660 C C . MET A 1 84 ? -18.600 6.171 5.734 1.00 93.69 84 MET A C 1
ATOM 662 O O . MET A 1 84 ? -19.608 5.572 6.103 1.00 93.69 84 MET A O 1
ATOM 666 N N . VAL A 1 85 ? -18.149 7.268 6.349 1.00 89.75 85 VAL A N 1
ATOM 667 C CA . VAL A 1 85 ? -18.854 7.908 7.474 1.00 89.75 85 VAL A CA 1
ATOM 668 C C . VAL A 1 85 ? -20.203 8.476 7.025 1.00 89.75 85 VAL A C 1
ATOM 670 O O . VAL A 1 85 ? -21.193 8.324 7.733 1.00 89.75 85 VAL A O 1
ATOM 673 N N . GLU A 1 86 ? -20.269 9.098 5.847 1.00 89.25 86 GLU A N 1
ATOM 674 C CA . GLU A 1 86 ? -21.519 9.613 5.277 1.00 89.25 86 GLU A CA 1
ATOM 675 C C . GLU A 1 86 ? -22.486 8.486 4.884 1.00 89.25 86 GLU A C 1
ATOM 677 O O . GLU A 1 86 ? -23.691 8.595 5.113 1.00 89.25 86 GLU A O 1
ATOM 682 N N . GLU A 1 87 ? -21.972 7.399 4.300 1.00 92.94 87 GLU A N 1
ATOM 683 C CA . GLU A 1 87 ? -22.767 6.242 3.876 1.00 92.94 87 GLU A CA 1
ATOM 684 C C . GLU A 1 87 ? -23.275 5.410 5.070 1.00 92.94 87 GLU A C 1
ATOM 686 O O . GLU A 1 87 ? -24.381 4.867 5.004 1.00 92.94 87 GLU A O 1
ATOM 691 N N . ASN A 1 88 ? -22.496 5.297 6.154 1.00 91.00 88 ASN A N 1
ATOM 692 C CA . ASN A 1 88 ? -22.870 4.546 7.353 1.00 91.00 88 ASN A CA 1
ATOM 693 C C . ASN A 1 88 ? -22.237 5.126 8.641 1.00 91.00 88 ASN A C 1
ATOM 695 O O . ASN A 1 88 ? -21.227 4.602 9.124 1.00 91.00 88 ASN A O 1
ATOM 699 N N . PRO A 1 89 ? -22.842 6.167 9.242 1.00 87.62 89 PRO A N 1
ATOM 700 C CA . PRO A 1 89 ? -22.280 6.848 10.411 1.00 87.62 89 PRO A CA 1
ATOM 701 C C . PRO A 1 89 ? -22.259 5.990 11.685 1.00 87.62 89 PRO A C 1
ATOM 703 O O . PRO A 1 89 ? -21.509 6.298 12.606 1.00 87.62 89 PRO A O 1
ATOM 706 N N . ASP A 1 90 ? -23.055 4.917 11.743 1.00 89.62 90 ASP A N 1
ATOM 707 C CA . ASP A 1 90 ? -23.137 4.021 12.905 1.00 89.62 90 ASP A CA 1
ATOM 708 C C . ASP A 1 90 ? -22.006 2.969 12.942 1.00 89.62 90 ASP A C 1
ATOM 710 O O . ASP A 1 90 ? -21.862 2.254 13.935 1.00 89.62 90 ASP A O 1
ATOM 714 N N . ASP A 1 91 ? -21.214 2.841 11.870 1.00 88.69 91 ASP A N 1
ATOM 715 C CA . ASP A 1 91 ? -20.100 1.885 11.768 1.00 88.69 91 ASP A CA 1
ATOM 716 C C . ASP A 1 91 ? -18.913 2.479 10.980 1.00 88.69 91 ASP A C 1
ATOM 718 O O . ASP A 1 91 ? -18.547 1.967 9.914 1.00 88.69 91 ASP A O 1
ATOM 722 N N . PRO A 1 92 ? -18.311 3.587 11.451 1.00 88.25 92 PRO A N 1
ATOM 723 C CA . PRO A 1 92 ? -17.204 4.231 10.758 1.00 88.25 92 PRO A CA 1
ATOM 724 C C . PRO A 1 92 ? -15.942 3.349 10.774 1.00 88.25 92 PRO A C 1
ATOM 726 O O . PRO A 1 92 ? -15.721 2.577 11.715 1.00 88.25 92 PRO A O 1
ATOM 729 N N . PRO A 1 93 ? -15.072 3.445 9.753 1.00 91.25 93 PRO A N 1
ATOM 730 C CA . PRO A 1 93 ? -13.791 2.751 9.779 1.00 91.25 93 PRO A CA 1
ATOM 731 C C . PRO A 1 93 ? -12.922 3.264 10.935 1.00 91.25 93 PRO A C 1
ATOM 733 O O . PRO A 1 93 ? -12.818 4.463 11.167 1.00 91.25 93 PRO A O 1
ATOM 736 N N . SER A 1 94 ? -12.258 2.353 11.644 1.00 88.62 94 SER A N 1
ATOM 737 C CA . SER A 1 94 ? -11.298 2.706 12.699 1.00 88.62 94 SER A CA 1
ATOM 738 C C . SER A 1 94 ? -9.944 3.134 12.129 1.00 88.62 94 SER A C 1
ATOM 740 O O . SER A 1 94 ? -9.211 3.872 12.774 1.00 88.62 94 SER A O 1
ATOM 742 N N . LEU A 1 95 ? -9.595 2.639 10.939 1.00 89.19 95 LEU A N 1
ATOM 743 C CA . LEU A 1 95 ? -8.378 2.997 10.214 1.00 89.19 95 LEU A CA 1
ATOM 744 C C . LEU A 1 95 ? -8.624 2.846 8.715 1.00 89.19 95 LEU A C 1
ATOM 746 O O . LEU A 1 95 ? -9.121 1.811 8.267 1.00 89.19 95 LEU A O 1
ATOM 750 N N . VAL A 1 96 ? -8.207 3.844 7.942 1.00 92.38 96 VAL A N 1
ATOM 751 C CA . VAL A 1 96 ? -8.165 3.782 6.480 1.00 92.38 96 VAL A CA 1
ATOM 752 C C . VAL A 1 96 ? -6.707 3.849 6.038 1.00 92.38 96 VAL A C 1
ATOM 754 O O . VAL A 1 96 ? -5.987 4.784 6.371 1.00 92.38 96 VAL A O 1
ATOM 757 N N . ILE A 1 97 ? -6.267 2.839 5.295 1.00 94.12 97 ILE A N 1
ATOM 758 C CA . ILE A 1 97 ? -4.912 2.710 4.762 1.00 94.12 97 ILE A CA 1
ATOM 759 C C . ILE A 1 97 ? -4.967 3.018 3.270 1.00 94.12 97 ILE A C 1
ATOM 761 O O . ILE A 1 97 ? -5.629 2.309 2.514 1.00 94.12 97 ILE A O 1
ATOM 765 N N . ALA A 1 98 ? -4.226 4.025 2.826 1.00 93.62 98 ALA A N 1
ATOM 766 C CA . ALA A 1 98 ? -4.012 4.312 1.413 1.00 93.62 98 ALA A CA 1
ATOM 767 C C . ALA A 1 98 ? -2.521 4.255 1.079 1.00 93.62 98 ALA A C 1
ATOM 769 O O . ALA A 1 98 ? -1.665 4.382 1.952 1.00 93.62 98 ALA A O 1
ATOM 770 N N . ALA A 1 99 ? -2.212 4.051 -0.198 1.00 91.88 99 ALA A N 1
ATOM 771 C CA . ALA A 1 99 ? -0.852 4.128 -0.703 1.00 91.88 99 ALA A CA 1
ATOM 772 C C . ALA A 1 99 ? -0.861 4.586 -2.160 1.00 91.88 99 ALA A C 1
ATOM 774 O O . ALA A 1 99 ? -1.767 4.251 -2.934 1.00 91.88 99 ALA A O 1
ATOM 775 N N . ASP A 1 100 ? 0.195 5.296 -2.526 1.00 90.25 100 ASP A N 1
ATOM 776 C CA . ASP A 1 100 ? 0.502 5.702 -3.886 1.00 90.25 100 ASP A CA 1
ATOM 777 C C . ASP A 1 100 ? 1.944 5.308 -4.221 1.00 90.25 100 ASP A C 1
ATOM 779 O O . ASP A 1 100 ? 2.769 5.131 -3.323 1.00 90.25 100 ASP A O 1
ATOM 783 N N . THR A 1 101 ? 2.241 5.048 -5.492 1.00 87.50 101 THR A N 1
ATOM 784 C CA . THR A 1 101 ? 3.553 4.526 -5.892 1.00 87.50 101 THR A CA 1
ATOM 785 C C . THR A 1 101 ? 3.940 5.094 -7.243 1.00 87.50 101 THR A C 1
ATOM 787 O O . THR A 1 101 ? 3.264 4.852 -8.239 1.00 87.50 101 THR A O 1
ATOM 790 N N . VAL A 1 102 ? 5.076 5.786 -7.281 1.00 87.56 102 VAL A N 1
ATOM 791 C CA . VAL A 1 102 ? 5.639 6.389 -8.492 1.00 87.56 102 VAL A CA 1
ATOM 792 C C . VAL A 1 102 ? 7.037 5.838 -8.763 1.00 87.56 102 VAL A C 1
ATOM 794 O O . VAL A 1 102 ? 7.757 5.459 -7.840 1.00 87.56 102 VAL A O 1
ATOM 797 N N . VAL A 1 103 ? 7.434 5.794 -10.036 1.00 84.81 103 VAL A N 1
ATOM 798 C CA . VAL A 1 103 ? 8.774 5.358 -10.460 1.00 84.81 103 VAL A CA 1
ATOM 799 C C . VAL A 1 103 ? 9.514 6.524 -11.100 1.00 84.81 103 VAL A C 1
ATOM 801 O O . VAL A 1 103 ? 8.996 7.182 -11.998 1.00 84.81 103 VAL A O 1
ATOM 804 N N . LEU A 1 104 ? 10.754 6.749 -10.662 1.00 83.88 104 LEU A N 1
ATOM 805 C CA . LEU A 1 104 ? 11.629 7.805 -11.167 1.00 83.88 104 LEU A CA 1
ATOM 806 C C . LEU A 1 104 ? 12.803 7.185 -11.935 1.00 83.88 104 LEU A C 1
ATOM 808 O O . LEU A 1 104 ? 13.579 6.412 -11.381 1.00 83.88 104 LEU A O 1
ATOM 812 N N . THR A 1 105 ? 12.970 7.537 -13.212 1.00 69.75 105 THR A N 1
ATOM 813 C CA . THR A 1 105 ? 13.986 6.925 -14.096 1.00 69.75 105 THR A CA 1
ATOM 814 C C . THR A 1 105 ? 15.365 7.589 -14.025 1.00 69.75 105 THR A C 1
ATOM 816 O O . THR A 1 105 ? 16.332 7.060 -14.569 1.00 69.75 105 THR A O 1
ATOM 819 N N . LYS A 1 106 ? 15.481 8.770 -13.405 1.00 59.31 106 LYS A N 1
ATOM 820 C CA . LYS A 1 106 ? 16.739 9.521 -13.257 1.00 59.31 106 LYS A CA 1
ATOM 821 C C . LYS A 1 106 ? 16.781 10.164 -11.878 1.00 59.31 106 LYS A C 1
ATOM 823 O O . LYS A 1 106 ? 16.292 11.274 -11.697 1.00 59.31 106 LYS A O 1
ATOM 828 N N . ILE A 1 107 ? 17.377 9.474 -10.910 1.00 54.03 107 ILE A N 1
ATOM 829 C CA . ILE A 1 107 ? 17.745 10.106 -9.644 1.00 54.03 107 ILE A CA 1
ATOM 830 C C . ILE A 1 107 ? 18.875 11.078 -9.995 1.00 54.03 107 ILE A C 1
ATOM 832 O O . ILE A 1 107 ? 20.004 10.653 -10.248 1.00 54.03 107 ILE A O 1
ATOM 836 N N . ALA A 1 108 ? 18.574 12.377 -10.100 1.00 42.06 108 ALA A N 1
ATOM 837 C CA . ALA A 1 108 ? 19.626 13.384 -10.074 1.00 42.06 108 ALA A CA 1
ATOM 838 C C . ALA A 1 108 ? 20.446 13.090 -8.819 1.00 42.06 108 ALA A C 1
ATOM 840 O O . ALA A 1 108 ? 19.859 12.948 -7.749 1.00 42.06 108 ALA A O 1
ATOM 841 N N . SER A 1 109 ? 21.758 12.892 -8.965 1.00 39.84 109 SER A N 1
ATOM 842 C CA . SER A 1 109 ? 22.659 12.541 -7.869 1.00 39.84 109 SER A CA 1
ATOM 843 C C . SER A 1 109 ? 22.679 13.649 -6.813 1.00 39.84 109 SER A C 1
ATOM 845 O O . SER A 1 109 ? 23.600 14.455 -6.749 1.00 39.84 109 SER A O 1
ATOM 847 N N . ALA A 1 110 ? 21.648 13.702 -5.981 1.00 38.28 110 ALA A N 1
ATOM 848 C CA . ALA A 1 110 ? 21.645 14.405 -4.726 1.00 38.28 110 ALA A CA 1
ATO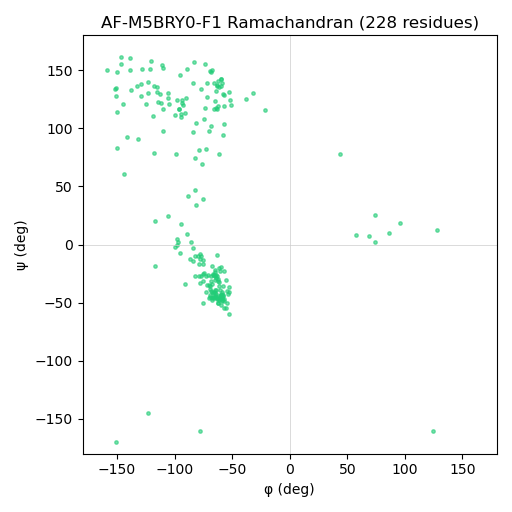M 849 C C . ALA A 1 110 ? 22.280 13.436 -3.736 1.00 38.28 110 ALA A C 1
ATOM 851 O O . ALA A 1 110 ? 21.651 12.497 -3.250 1.00 38.28 110 ALA A O 1
ATOM 852 N N . GLY A 1 111 ? 23.580 13.617 -3.513 1.00 37.25 111 GLY A N 1
ATOM 853 C CA . GLY A 1 111 ? 24.244 13.015 -2.373 1.00 37.25 111 GLY A CA 1
ATOM 854 C C . GLY A 1 111 ? 23.537 13.475 -1.104 1.00 37.25 111 GLY A C 1
ATOM 855 O O . GLY A 1 111 ? 23.717 14.605 -0.666 1.00 37.25 111 GLY A O 1
ATOM 856 N N . SER A 1 112 ? 22.728 12.607 -0.517 1.00 31.94 112 SER A N 1
ATOM 857 C CA . SER A 1 112 ? 22.232 12.775 0.841 1.00 31.94 112 SER A CA 1
ATOM 858 C C . SER A 1 112 ? 22.006 11.393 1.426 1.00 31.94 112 SER A C 1
ATOM 860 O O . SER A 1 112 ? 21.190 10.624 0.925 1.00 31.94 112 SER A O 1
ATOM 862 N N . ASN A 1 113 ? 22.812 11.089 2.438 1.00 33.53 113 ASN A N 1
ATOM 863 C CA . ASN A 1 113 ? 22.756 9.933 3.323 1.00 33.53 113 ASN A CA 1
ATOM 864 C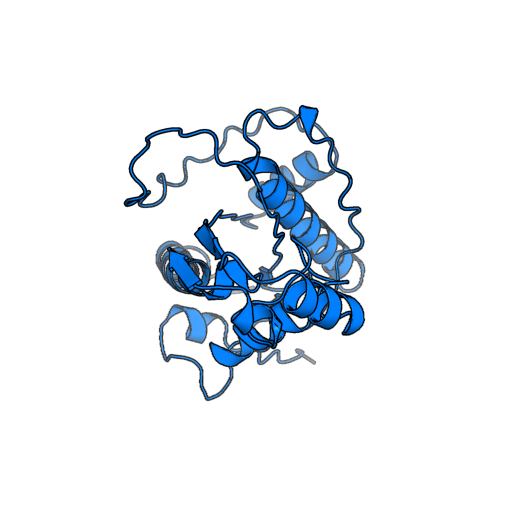 C . ASN A 1 113 ? 21.375 9.262 3.375 1.00 33.53 113 ASN A C 1
ATOM 866 O O . ASN A 1 113 ? 20.408 9.838 3.862 1.00 33.53 113 ASN A O 1
ATOM 870 N N . ILE A 1 114 ? 21.325 8.015 2.911 1.00 39.25 114 ILE A N 1
ATOM 871 C CA . ILE A 1 114 ? 20.140 7.145 2.880 1.00 39.25 114 ILE A CA 1
ATOM 872 C C . ILE A 1 114 ? 19.908 6.485 4.254 1.00 39.25 114 ILE A C 1
ATOM 874 O O . ILE A 1 114 ? 19.529 5.322 4.348 1.00 39.25 114 ILE A O 1
ATOM 878 N N . HIS A 1 115 ? 20.221 7.195 5.338 1.00 34.69 115 HIS A N 1
ATOM 879 C CA . HIS A 1 115 ? 20.224 6.640 6.686 1.00 34.69 115 HIS A CA 1
ATOM 880 C C . HIS A 1 115 ? 19.427 7.513 7.648 1.00 34.69 115 HIS A C 1
ATOM 882 O O . HIS A 1 115 ? 19.686 8.708 7.757 1.00 34.69 115 HIS A O 1
ATOM 888 N N . ASP A 1 116 ? 18.500 6.850 8.343 1.00 35.78 116 ASP A N 1
ATOM 889 C CA . ASP A 1 116 ? 17.794 7.288 9.547 1.00 35.78 116 ASP A CA 1
ATOM 890 C C . ASP A 1 116 ? 17.299 8.734 9.529 1.00 35.78 116 ASP A C 1
ATOM 892 O O . ASP A 1 116 ? 17.792 9.608 10.238 1.00 35.78 116 ASP A O 1
ATOM 896 N N . SER A 1 117 ? 16.196 8.947 8.820 1.00 32.28 117 SER A N 1
ATOM 897 C CA . SER A 1 117 ? 15.173 9.830 9.367 1.00 32.28 117 SER A CA 1
ATOM 898 C C . SER A 1 117 ? 14.385 9.019 10.398 1.00 32.28 117 SER A C 1
ATOM 900 O O . SER A 1 117 ? 13.313 8.488 10.107 1.00 32.28 117 SER A O 1
ATOM 902 N N . LEU A 1 118 ? 14.934 8.900 11.612 1.00 35.16 118 LEU A N 1
ATOM 903 C CA . LEU A 1 118 ? 14.079 8.794 12.792 1.00 35.16 118 LEU A CA 1
ATOM 904 C C . LEU A 1 118 ? 13.091 9.958 12.682 1.00 35.16 118 LEU A C 1
ATOM 906 O O . LEU A 1 118 ? 13.520 11.101 12.530 1.00 35.16 118 LEU A O 1
ATOM 910 N N . LEU A 1 119 ? 11.806 9.607 12.627 1.00 33.06 119 LEU A N 1
ATOM 911 C CA . LEU A 1 119 ? 10.658 10.493 12.448 1.00 33.06 119 LEU A CA 1
ATOM 912 C C . LEU A 1 119 ? 10.919 11.874 13.076 1.00 33.06 119 LEU A C 1
ATOM 914 O O . LEU A 1 119 ? 11.324 11.920 14.242 1.00 33.06 119 LEU A O 1
ATOM 918 N N . PRO A 1 120 ? 10.686 12.996 12.371 1.00 30.05 120 PRO A N 1
ATOM 919 C CA . PRO A 1 120 ? 10.574 14.259 13.075 1.00 30.05 120 PRO A CA 1
ATOM 920 C C . PRO A 1 120 ? 9.459 14.095 14.111 1.00 30.05 120 PRO A C 1
ATOM 922 O O . PRO A 1 120 ? 8.374 13.615 13.779 1.00 30.05 120 PRO A O 1
ATOM 925 N N . GLU A 1 121 ? 9.757 14.445 15.366 1.00 34.47 121 GLU A N 1
ATOM 926 C CA . GLU A 1 121 ? 8.747 14.653 16.404 1.00 34.47 121 GLU A CA 1
ATOM 927 C C . GLU A 1 121 ? 7.544 15.338 15.754 1.00 34.47 121 GLU A C 1
ATOM 929 O O . GLU A 1 121 ? 7.721 16.361 15.083 1.00 34.47 121 GLU A O 1
ATOM 934 N N . VAL A 1 122 ? 6.354 14.748 15.898 1.00 35.84 122 VAL A N 1
ATOM 935 C CA . VAL A 1 122 ? 5.103 15.315 15.388 1.00 35.84 122 VAL A CA 1
ATOM 936 C C . VAL A 1 122 ? 4.950 16.684 16.038 1.00 35.84 122 VAL A C 1
ATOM 938 O O . VAL A 1 122 ? 4.485 16.811 17.170 1.00 35.84 122 VAL A O 1
ATOM 941 N N . ARG A 1 123 ? 5.402 17.727 15.344 1.00 33.59 123 ARG A N 1
ATOM 942 C CA . ARG A 1 123 ? 5.097 19.092 15.733 1.00 33.59 123 ARG A CA 1
ATOM 943 C C . ARG A 1 123 ? 3.621 19.280 15.410 1.00 33.59 123 ARG A C 1
ATOM 945 O O . ARG A 1 123 ? 3.239 18.976 14.283 1.00 33.59 123 ARG A O 1
ATOM 952 N N . PRO A 1 124 ? 2.789 19.727 16.362 1.00 44.88 124 PRO A N 1
ATOM 953 C CA . PRO A 1 124 ? 1.431 20.115 16.024 1.00 44.88 124 PRO A CA 1
ATOM 954 C C . PRO A 1 124 ? 1.519 21.196 14.945 1.00 44.88 124 PRO A C 1
ATOM 956 O O . PRO A 1 124 ? 2.166 22.228 15.154 1.00 44.88 124 PRO A O 1
ATOM 959 N N . ASP A 1 125 ? 0.940 20.915 13.780 1.00 53.50 125 ASP A N 1
ATOM 960 C CA . ASP A 1 125 ? 0.895 21.868 12.681 1.00 53.50 125 ASP A CA 1
ATOM 961 C C . ASP A 1 125 ? 0.102 23.104 13.112 1.00 53.50 125 ASP A C 1
ATOM 963 O O . ASP A 1 125 ? -0.914 23.024 13.810 1.00 53.50 125 ASP A O 1
ATOM 967 N N . ILE A 1 126 ? 0.569 24.280 12.696 1.00 61.03 126 ILE A N 1
ATOM 968 C CA . ILE A 1 126 ? -0.216 25.504 12.833 1.00 61.03 126 ILE A CA 1
ATOM 969 C C . ILE A 1 126 ? -1.307 25.440 11.760 1.00 61.03 126 ILE A C 1
ATOM 971 O O . ILE A 1 126 ? -1.018 25.590 10.576 1.00 61.03 126 ILE A O 1
ATOM 975 N N . LEU A 1 127 ? -2.557 25.218 12.174 1.00 66.25 127 LEU A N 1
ATOM 976 C CA . LEU A 1 127 ? -3.710 25.239 11.271 1.00 66.25 127 LEU A CA 1
ATOM 977 C C . LEU A 1 127 ? -3.969 26.686 10.815 1.00 66.25 127 LEU A C 1
ATOM 979 O O . LEU A 1 127 ? -4.558 27.491 11.542 1.00 66.25 127 LEU A O 1
ATOM 983 N N . GLU A 1 128 ? -3.481 27.037 9.625 1.00 76.75 128 GLU A N 1
ATOM 984 C CA . GLU A 1 128 ? -3.807 28.298 8.952 1.00 76.75 128 GLU A CA 1
ATOM 985 C C . GLU A 1 128 ? -5.207 28.232 8.302 1.00 76.75 128 GLU A C 1
ATOM 987 O O . GLU A 1 128 ? -6.064 27.437 8.688 1.00 76.75 128 GLU A O 1
ATOM 992 N N . LYS A 1 129 ? -5.502 29.108 7.333 1.00 80.81 129 LYS A N 1
ATOM 993 C CA . LYS A 1 129 ? -6.744 28.987 6.559 1.00 80.81 129 LYS A CA 1
ATOM 994 C C . LYS A 1 129 ? -6.634 27.790 5.611 1.00 80.81 129 LYS A C 1
ATOM 996 O O . LYS A 1 129 ? -5.593 27.663 4.971 1.00 80.81 129 LYS A O 1
ATOM 1001 N N . PRO A 1 130 ? -7.702 26.992 5.457 1.00 78.19 130 PRO A N 1
ATOM 1002 C CA . PRO A 1 130 ? -7.688 25.868 4.536 1.00 78.19 130 PRO A CA 1
ATOM 1003 C C . PRO A 1 130 ? -7.466 26.348 3.103 1.00 78.19 130 PRO A C 1
ATOM 1005 O O . PRO A 1 130 ? -8.088 27.328 2.672 1.00 78.19 130 PRO A O 1
ATOM 1008 N N . GLN A 1 131 ? -6.593 25.660 2.379 1.00 72.06 131 GLN A N 1
ATOM 1009 C CA . GLN A 1 131 ? -6.282 25.984 0.984 1.00 72.06 131 GLN A CA 1
ATOM 1010 C C . GLN A 1 131 ? -7.375 25.487 0.030 1.00 72.06 131 GLN A C 1
ATOM 1012 O O . GLN A 1 131 ? -7.717 26.162 -0.942 1.00 72.06 131 GLN A O 1
ATOM 1017 N N . ASP A 1 132 ? -7.995 24.358 0.369 1.00 58.75 132 ASP A N 1
ATOM 1018 C CA . ASP A 1 132 ? -9.085 23.744 -0.378 1.00 58.75 132 ASP A CA 1
ATOM 1019 C C . ASP A 1 132 ? -10.029 22.941 0.547 1.00 58.75 132 ASP A C 1
ATOM 1021 O O . ASP A 1 132 ? -9.994 23.054 1.777 1.00 58.75 132 ASP A O 1
ATOM 1025 N N . LYS A 1 133 ? -10.944 22.166 -0.050 1.00 56.75 133 LYS A N 1
ATOM 1026 C CA . LYS A 1 133 ? -11.891 21.323 0.696 1.00 56.75 133 LYS A CA 1
ATOM 1027 C C . LYS A 1 133 ? -11.220 20.142 1.403 1.00 56.75 133 LYS A C 1
ATOM 1029 O O . LYS A 1 133 ? -11.695 19.784 2.478 1.00 56.75 133 LYS A O 1
ATOM 1034 N N . GLY A 1 134 ? -10.191 19.542 0.809 1.00 58.25 134 GLY A N 1
ATOM 1035 C CA . GLY A 1 134 ? -9.443 18.429 1.396 1.00 58.25 134 GLY A CA 1
ATOM 1036 C C . GLY A 1 134 ? -8.662 18.896 2.618 1.00 58.25 134 GLY A C 1
ATOM 1037 O O . GLY A 1 134 ? -8.808 18.324 3.695 1.00 58.25 134 GLY A O 1
ATOM 1038 N N . ASP A 1 135 ? -7.971 20.030 2.506 1.00 61.41 135 ASP A N 1
ATOM 1039 C CA . ASP A 1 135 ? -7.243 20.647 3.615 1.00 61.41 135 ASP A CA 1
ATOM 1040 C C . ASP A 1 135 ? -8.196 21.117 4.729 1.00 61.41 135 ASP A C 1
ATOM 1042 O O . ASP A 1 135 ? -7.961 20.841 5.903 1.00 61.41 135 ASP A O 1
ATOM 1046 N N . ASN A 1 136 ? -9.350 21.716 4.395 1.00 67.62 136 ASN A N 1
ATOM 1047 C CA . ASN A 1 136 ? -10.371 22.042 5.402 1.00 67.62 136 ASN A CA 1
ATOM 1048 C C . ASN A 1 136 ? -10.863 20.809 6.164 1.00 67.62 136 ASN A C 1
ATOM 1050 O O . ASN A 1 136 ? -11.033 20.853 7.381 1.00 67.62 136 ASN A O 1
ATOM 1054 N N . LEU A 1 137 ? -11.098 19.718 5.446 1.00 64.44 137 LEU A N 1
ATOM 1055 C CA . LEU A 1 137 ? -11.558 18.471 6.023 1.00 64.44 137 LEU A CA 1
ATOM 1056 C C . LEU A 1 137 ? -10.472 17.812 6.878 1.00 64.44 137 LEU A C 1
ATOM 1058 O O . LEU A 1 137 ? -10.779 17.390 7.986 1.00 64.44 137 LEU A O 1
ATOM 1062 N N . ARG A 1 138 ? -9.215 17.783 6.422 1.00 66.06 138 ARG A N 1
ATOM 1063 C CA . ARG A 1 138 ? -8.059 17.330 7.208 1.00 66.06 138 ARG A CA 1
ATOM 1064 C C . ARG A 1 138 ? -7.969 18.093 8.526 1.00 66.06 138 ARG A C 1
ATOM 1066 O O . ARG A 1 138 ? -7.928 17.470 9.582 1.00 66.06 138 ARG A O 1
ATOM 1073 N N . MET A 1 139 ? -8.038 19.426 8.471 1.00 70.56 139 MET A N 1
ATOM 1074 C CA . MET A 1 139 ? -8.045 20.279 9.664 1.00 70.56 139 MET A CA 1
ATOM 1075 C C . MET A 1 139 ? -9.211 19.934 10.603 1.00 70.56 139 MET A C 1
ATOM 1077 O O . MET A 1 139 ? -9.030 19.855 11.815 1.00 70.56 139 MET A O 1
ATOM 1081 N N . LEU A 1 140 ? -10.419 19.713 10.071 1.00 68.62 140 LEU A N 1
ATOM 1082 C CA . LEU A 1 140 ? -11.587 19.345 10.879 1.00 68.62 140 LEU A CA 1
ATOM 1083 C C . LEU A 1 140 ? -11.492 17.927 11.452 1.00 68.62 140 LEU A C 1
ATOM 1085 O O . LEU A 1 140 ? -11.961 17.707 12.565 1.00 68.62 140 LEU A O 1
ATOM 1089 N N . LEU A 1 141 ? -10.904 16.977 10.727 1.00 65.00 141 LEU A N 1
ATOM 1090 C CA . LEU A 1 141 ? -10.635 15.629 11.223 1.00 65.00 141 LEU A CA 1
ATOM 1091 C C . LEU A 1 141 ? -9.668 15.703 12.412 1.00 65.00 141 LEU A C 1
ATOM 1093 O O . LEU A 1 141 ? -10.018 15.220 13.488 1.00 65.00 141 LEU A O 1
ATOM 1097 N N . GLU A 1 142 ? -8.550 16.420 12.269 1.00 63.84 142 GLU A N 1
ATOM 1098 C CA . GLU A 1 142 ? -7.578 16.659 13.347 1.00 63.84 142 GLU A CA 1
ATOM 1099 C C . GLU A 1 142 ? -8.218 17.322 14.575 1.00 63.84 142 GLU A C 1
ATOM 1101 O O . GLU A 1 142 ? -8.052 16.849 15.701 1.00 63.84 142 GLU A O 1
ATOM 1106 N N . LEU A 1 143 ? -9.028 18.367 14.375 1.00 67.12 143 LEU A N 1
ATOM 1107 C CA . LEU A 1 143 ? -9.722 19.069 15.463 1.00 67.12 143 LEU A CA 1
ATOM 1108 C C . LEU A 1 143 ? -10.795 18.222 16.166 1.00 67.12 143 LEU A C 1
ATOM 1110 O O . LEU A 1 143 ? -11.101 18.484 17.328 1.00 67.12 143 LEU A O 1
ATOM 1114 N N . ASN A 1 144 ? -11.363 17.219 15.490 1.00 58.22 144 ASN A N 1
ATOM 1115 C CA . ASN A 1 144 ? -12.311 16.265 16.077 1.00 58.22 144 ASN A CA 1
ATOM 1116 C C . ASN A 1 144 ? -11.621 15.027 16.682 1.00 58.22 144 ASN A C 1
ATOM 1118 O O . ASN A 1 144 ? -12.306 14.080 17.063 1.00 58.22 144 ASN A O 1
ATOM 1122 N N . GLY A 1 145 ? -10.286 15.025 16.781 1.00 56.94 145 GLY A N 1
ATOM 1123 C CA . GLY A 1 145 ? -9.514 13.932 17.374 1.00 56.94 145 GLY A CA 1
ATOM 1124 C C . GLY A 1 145 ? -9.160 12.797 16.409 1.00 56.94 145 GLY A C 1
ATOM 1125 O O . GLY A 1 145 ? -8.653 11.773 16.853 1.00 56.94 145 GLY A O 1
ATOM 1126 N N . TYR A 1 146 ? -9.385 12.953 15.102 1.00 65.19 146 TYR A N 1
ATOM 1127 C CA . TYR A 1 146 ? -8.904 12.007 14.094 1.00 65.19 146 TYR A CA 1
ATOM 1128 C C . TYR A 1 146 ? -7.514 12.414 13.613 1.00 65.19 146 TYR A C 1
ATOM 1130 O O . TYR A 1 146 ? -7.319 13.525 13.137 1.00 65.19 146 TYR A O 1
ATOM 1138 N N . ALA A 1 147 ? -6.540 11.511 13.675 1.00 68.81 147 ALA A N 1
ATOM 1139 C CA . ALA A 1 147 ? -5.199 11.797 13.185 1.00 68.81 147 ALA A CA 1
ATOM 1140 C C . ALA A 1 147 ? -5.031 11.328 11.736 1.00 68.81 147 ALA A C 1
ATOM 1142 O O . ALA A 1 147 ? -5.183 10.144 11.433 1.00 68.81 147 ALA A O 1
ATOM 1143 N N . ILE A 1 148 ? -4.641 12.243 10.849 1.00 71.75 148 ILE A N 1
ATOM 1144 C CA . ILE A 1 148 ? -4.106 11.880 9.538 1.00 71.75 148 ILE A CA 1
ATOM 1145 C C . ILE A 1 148 ? -2.594 11.800 9.679 1.00 71.75 148 ILE A C 1
ATOM 1147 O O . ILE A 1 148 ? -1.921 12.751 10.073 1.00 71.75 148 ILE A O 1
ATOM 1151 N N . LYS A 1 149 ? -2.059 10.617 9.404 1.00 78.62 149 LYS A N 1
ATOM 1152 C CA . LYS A 1 149 ? -0.632 10.335 9.471 1.00 78.62 149 LYS A CA 1
ATOM 1153 C C . LYS A 1 149 ? -0.207 9.818 8.102 1.00 78.62 149 LYS A C 1
ATOM 1155 O O . LYS A 1 149 ? -0.932 9.044 7.480 1.00 78.62 149 LYS A O 1
ATOM 1160 N N . SER A 1 150 ? 0.963 10.234 7.637 1.00 79.31 150 SER A N 1
ATOM 1161 C CA . SER A 1 150 ? 1.516 9.814 6.352 1.00 79.31 150 SER A CA 1
ATOM 1162 C C . SER A 1 150 ? 3.017 9.539 6.466 1.00 79.31 150 SER A C 1
ATOM 1164 O O . SER A 1 150 ? 3.670 9.952 7.426 1.00 79.31 150 SER A O 1
ATOM 1166 N N . MET A 1 151 ? 3.553 8.776 5.514 1.00 82.06 151 MET A N 1
ATOM 1167 C CA . MET A 1 151 ? 4.981 8.479 5.395 1.00 82.06 151 MET A CA 1
ATOM 1168 C C . MET A 1 151 ? 5.361 8.346 3.921 1.00 82.06 151 MET A C 1
ATOM 1170 O O . MET A 1 151 ? 4.521 7.954 3.107 1.00 82.06 151 MET A O 1
ATOM 1174 N N . ASP A 1 152 ? 6.632 8.575 3.601 1.00 81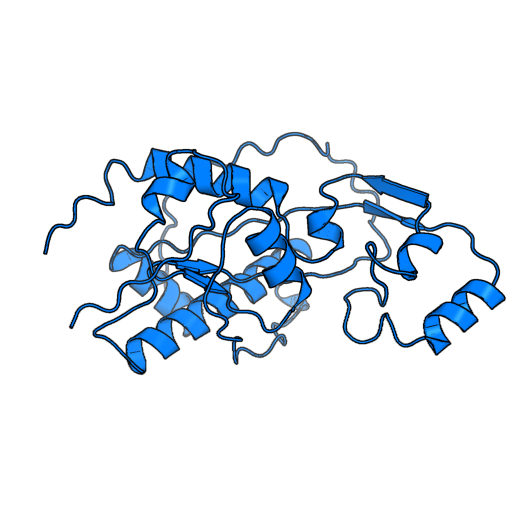.69 152 ASP A N 1
ATOM 1175 C CA . ASP A 1 152 ? 7.254 8.101 2.367 1.00 81.69 152 ASP A CA 1
ATOM 1176 C C . ASP A 1 152 ? 8.277 6.998 2.662 1.00 81.69 152 ASP A C 1
ATOM 1178 O O . ASP A 1 152 ? 8.885 6.946 3.730 1.00 81.69 152 ASP A O 1
ATOM 1182 N N . ASP A 1 153 ? 8.473 6.105 1.695 1.00 83.88 153 ASP A N 1
ATOM 1183 C CA . ASP A 1 153 ? 9.571 5.144 1.700 1.00 83.88 153 ASP A CA 1
ATOM 1184 C C . ASP A 1 153 ? 10.150 5.034 0.291 1.00 83.88 153 ASP A C 1
ATOM 1186 O O . ASP A 1 153 ? 9.452 5.222 -0.713 1.00 83.88 153 ASP A O 1
ATOM 1190 N N . ARG A 1 154 ? 11.443 4.724 0.191 1.00 86.62 154 ARG A N 1
ATOM 1191 C CA . ARG A 1 154 ? 12.189 4.778 -1.071 1.00 86.62 154 ARG A CA 1
ATOM 1192 C C . ARG A 1 154 ? 12.944 3.487 -1.308 1.00 86.62 154 ARG A C 1
ATOM 1194 O O . ARG A 1 154 ? 13.570 2.928 -0.414 1.00 86.62 154 ARG A O 1
ATOM 1201 N N . CYS A 1 155 ? 12.900 3.034 -2.553 1.00 84.06 155 CYS A N 1
ATOM 1202 C CA . CYS A 1 155 ? 13.593 1.836 -2.985 1.00 84.06 155 CYS A CA 1
ATOM 1203 C C . CYS A 1 155 ? 14.246 2.074 -4.346 1.00 84.06 155 CYS A C 1
ATOM 1205 O O . CYS A 1 155 ? 13.609 2.583 -5.268 1.00 84.06 155 CYS A O 1
ATOM 1207 N N . ILE A 1 156 ? 15.512 1.684 -4.480 1.00 87.19 156 ILE A N 1
ATOM 1208 C CA . ILE A 1 156 ? 16.240 1.702 -5.748 1.00 87.19 156 ILE A CA 1
ATOM 1209 C C . ILE A 1 156 ? 16.190 0.294 -6.338 1.00 87.19 156 ILE A C 1
ATOM 1211 O O . ILE A 1 156 ? 16.593 -0.679 -5.701 1.00 87.19 156 ILE A O 1
ATOM 1215 N N . VAL A 1 157 ? 15.694 0.184 -7.569 1.00 86.31 157 VAL A N 1
ATOM 1216 C CA . VAL A 1 157 ? 15.637 -1.077 -8.315 1.00 86.31 157 VAL A CA 1
ATOM 1217 C C . VAL A 1 157 ? 16.632 -1.002 -9.466 1.00 86.31 157 VAL A C 1
ATOM 1219 O O . VAL A 1 157 ? 16.511 -0.168 -10.361 1.00 86.31 157 VAL A O 1
ATOM 1222 N N . HIS A 1 158 ? 17.635 -1.872 -9.436 1.00 88.25 158 HIS A N 1
ATOM 1223 C CA . HIS A 1 158 ? 18.663 -1.965 -10.462 1.00 88.25 158 HIS A CA 1
ATOM 1224 C C . HIS A 1 158 ? 18.262 -3.009 -11.493 1.00 88.25 158 HIS A C 1
ATOM 1226 O O . HIS A 1 158 ? 18.112 -4.185 -11.165 1.00 88.25 158 HIS A O 1
ATOM 1232 N N . PHE A 1 159 ? 18.158 -2.601 -12.750 1.00 89.81 159 PHE A N 1
ATOM 1233 C CA . PHE A 1 159 ? 17.849 -3.499 -13.857 1.00 89.81 159 PHE A CA 1
ATOM 1234 C C . PHE A 1 159 ? 19.119 -4.102 -14.459 1.00 89.81 159 PHE A C 1
ATOM 1236 O O . PHE A 1 159 ? 20.195 -3.505 -14.409 1.00 89.81 159 PHE A O 1
ATOM 1243 N N . HIS A 1 160 ? 18.995 -5.302 -15.015 1.00 89.25 160 HIS A N 1
ATOM 1244 C CA . HIS A 1 160 ? 20.000 -5.870 -15.902 1.00 89.25 160 HIS A CA 1
ATOM 1245 C C . HIS A 1 160 ? 20.032 -5.110 -17.232 1.00 89.25 160 HIS A C 1
ATOM 1247 O O . HIS A 1 160 ? 18.992 -4.674 -17.727 1.00 89.25 160 HIS A O 1
ATOM 1253 N N . ASP A 1 161 ? 21.209 -5.057 -17.858 1.00 90.94 161 ASP A N 1
ATOM 1254 C CA . ASP A 1 161 ? 21.324 -4.744 -19.284 1.00 90.94 161 ASP A CA 1
ATOM 1255 C C . ASP A 1 161 ? 20.821 -5.953 -20.091 1.00 90.94 161 ASP A C 1
ATOM 1257 O O . ASP A 1 161 ? 21.567 -6.876 -20.429 1.00 90.94 161 ASP A O 1
ATOM 1261 N N . SER A 1 162 ? 19.499 -6.024 -20.247 1.00 86.69 162 SER A N 1
ATOM 1262 C CA . SER A 1 162 ? 18.808 -7.168 -20.840 1.00 86.69 162 SER A CA 1
ATOM 1263 C C . SER A 1 162 ? 18.800 -7.060 -22.359 1.00 86.69 162 SER A C 1
ATOM 1265 O O . SER A 1 162 ? 18.530 -6.000 -22.919 1.00 86.69 162 SER A O 1
ATOM 1267 N N . HIS A 1 163 ? 19.027 -8.183 -23.043 1.00 93.44 163 HIS A N 1
ATOM 1268 C CA . HIS A 1 163 ? 18.878 -8.235 -24.495 1.00 93.44 163 HIS A CA 1
ATOM 1269 C C . HIS A 1 163 ? 17.441 -7.874 -24.903 1.00 93.44 163 HIS A C 1
ATOM 1271 O O . HIS A 1 163 ? 16.488 -8.295 -24.243 1.00 93.44 163 HIS A O 1
ATOM 1277 N N . ILE A 1 164 ? 17.282 -7.154 -26.020 1.00 93.31 164 ILE A N 1
ATOM 1278 C CA . ILE A 1 164 ? 15.984 -6.630 -26.478 1.00 93.31 164 ILE A CA 1
ATOM 1279 C C . ILE A 1 164 ? 14.895 -7.706 -26.565 1.00 93.31 164 ILE A C 1
ATOM 1281 O O . ILE A 1 164 ? 13.771 -7.466 -26.150 1.00 93.31 164 ILE A O 1
ATOM 1285 N N . SER A 1 165 ? 15.247 -8.929 -26.966 1.00 95.19 165 SER A N 1
ATOM 1286 C CA . SER A 1 165 ? 14.295 -10.044 -27.053 1.00 95.19 165 SER A CA 1
ATOM 1287 C C . SER A 1 165 ? 13.663 -10.437 -25.711 1.00 95.19 165 SER A C 1
ATOM 1289 O O . SER A 1 165 ? 12.550 -10.948 -25.687 1.00 95.19 165 SER A O 1
ATOM 1291 N N . ILE A 1 166 ? 14.370 -10.247 -24.589 1.00 91.88 166 ILE A N 1
ATOM 1292 C CA . ILE A 1 166 ? 13.822 -10.494 -23.244 1.00 91.88 166 ILE A CA 1
ATOM 1293 C C . ILE A 1 166 ? 12.816 -9.395 -22.895 1.00 91.88 166 ILE A C 1
ATOM 1295 O O . ILE A 1 166 ? 11.759 -9.687 -22.345 1.00 91.88 166 ILE A O 1
ATOM 1299 N N . LEU A 1 167 ? 13.137 -8.145 -23.239 1.00 90.19 167 LEU A N 1
ATOM 1300 C CA . LEU A 1 167 ? 12.258 -6.999 -23.011 1.00 90.19 167 LEU A CA 1
ATOM 1301 C C . LEU A 1 167 ? 10.984 -7.104 -23.854 1.00 90.19 167 LEU A C 1
ATOM 1303 O O . LEU A 1 167 ? 9.898 -6.938 -23.315 1.00 90.19 167 LEU A O 1
ATOM 1307 N N . GLU A 1 168 ? 11.105 -7.446 -25.138 1.00 95.44 168 GLU A N 1
ATOM 1308 C CA . GLU A 1 168 ? 9.966 -7.684 -26.034 1.00 95.44 168 GLU A CA 1
ATOM 1309 C C . GLU A 1 168 ? 9.070 -8.803 -25.495 1.00 95.44 168 GLU A C 1
ATOM 1311 O O . GLU A 1 168 ? 7.877 -8.591 -25.310 1.00 95.44 168 GLU A O 1
ATOM 1316 N N . ALA A 1 169 ? 9.648 -9.947 -25.110 1.00 95.69 169 ALA A N 1
ATOM 1317 C CA . ALA A 1 169 ? 8.883 -11.046 -24.520 1.00 95.69 169 ALA A CA 1
ATOM 1318 C C . ALA A 1 169 ? 8.192 -10.662 -23.198 1.00 95.69 169 ALA A C 1
ATOM 1320 O O . ALA A 1 169 ? 7.121 -11.186 -22.881 1.00 95.69 169 ALA A O 1
ATOM 1321 N N . TYR A 1 170 ? 8.795 -9.767 -22.410 1.00 94.69 170 TYR A N 1
ATOM 1322 C CA . TYR A 1 170 ? 8.168 -9.240 -21.203 1.00 94.69 170 TYR A CA 1
ATOM 1323 C C . TYR A 1 170 ? 6.994 -8.313 -21.532 1.00 94.69 170 TYR A C 1
ATOM 1325 O O . TYR A 1 170 ? 5.918 -8.469 -20.957 1.00 94.69 170 TYR A O 1
ATOM 1333 N N . VAL A 1 171 ? 7.170 -7.395 -22.482 1.00 93.88 171 VAL A N 1
ATOM 1334 C CA . VAL A 1 171 ? 6.110 -6.489 -22.948 1.00 93.88 171 VAL A CA 1
ATOM 1335 C C . VAL A 1 171 ? 4.934 -7.279 -23.527 1.00 93.88 171 VAL A C 1
ATOM 1337 O O . VAL A 1 171 ? 3.798 -7.036 -23.130 1.00 93.88 171 VAL A O 1
ATOM 1340 N N . ASP A 1 172 ? 5.204 -8.289 -24.356 1.00 97.00 172 ASP A N 1
ATOM 1341 C CA . ASP A 1 172 ? 4.193 -9.177 -24.951 1.00 97.00 172 ASP A CA 1
ATOM 1342 C C . ASP A 1 172 ? 3.396 -9.968 -23.904 1.00 97.00 172 ASP A C 1
ATOM 1344 O O . ASP A 1 172 ? 2.304 -10.464 -24.180 1.00 97.00 172 ASP A O 1
ATOM 1348 N N . SER A 1 173 ? 3.932 -10.112 -22.689 1.00 95.81 173 SER A N 1
ATOM 1349 C CA . SER A 1 173 ? 3.228 -10.775 -21.595 1.00 95.81 173 SER A CA 1
ATOM 1350 C C . SER A 1 173 ? 2.195 -9.894 -20.889 1.00 95.81 173 SER A C 1
ATOM 1352 O O . SER A 1 173 ? 1.453 -10.416 -20.058 1.00 95.81 173 SER A O 1
ATOM 1354 N N . GLU A 1 174 ? 2.177 -8.589 -21.184 1.00 95.31 174 GLU A N 1
ATOM 1355 C CA . GLU A 1 174 ? 1.293 -7.560 -20.609 1.00 95.31 174 GLU A CA 1
ATOM 1356 C C . GLU A 1 174 ? 1.371 -7.417 -19.078 1.00 95.31 174 GLU A C 1
ATOM 1358 O O . GLU A 1 174 ? 0.618 -6.654 -18.474 1.00 95.31 174 GLU A O 1
ATOM 1363 N N . GLU A 1 175 ? 2.322 -8.096 -18.432 1.00 91.75 175 GLU A N 1
ATOM 1364 C CA . GLU A 1 175 ? 2.443 -8.155 -16.975 1.00 91.75 175 GLU A CA 1
ATOM 1365 C C . GLU A 1 175 ? 2.588 -6.753 -16.360 1.00 91.75 175 GLU A C 1
ATOM 1367 O O . GLU A 1 175 ? 2.057 -6.472 -15.294 1.00 91.75 175 GLU A O 1
ATOM 1372 N N . GLY A 1 176 ? 3.288 -5.843 -17.038 1.00 88.75 176 GLY A N 1
ATOM 1373 C CA . GLY A 1 176 ? 3.577 -4.495 -16.551 1.00 88.75 176 GLY A CA 1
ATOM 1374 C C . GLY A 1 176 ? 2.442 -3.470 -16.646 1.00 88.75 176 GLY A C 1
ATOM 1375 O O . GLY A 1 176 ? 2.605 -2.367 -16.130 1.00 88.75 176 GLY A O 1
ATOM 1376 N N . MET A 1 177 ? 1.322 -3.781 -17.305 1.00 89.00 177 MET A N 1
ATOM 1377 C CA . MET A 1 177 ? 0.357 -2.764 -17.758 1.00 89.00 177 MET A CA 1
ATOM 1378 C C . MET A 1 177 ? -0.344 -1.989 -16.631 1.00 89.00 177 MET A C 1
ATOM 1380 O O . MET A 1 177 ? -0.728 -0.840 -16.829 1.00 89.00 177 MET A O 1
ATOM 1384 N N . ASP A 1 178 ? -0.496 -2.586 -15.449 1.00 85.31 178 ASP A N 1
ATOM 1385 C CA . ASP A 1 178 ? -1.168 -1.996 -14.282 1.00 85.31 178 ASP A CA 1
ATOM 1386 C C . ASP A 1 178 ? -0.179 -1.545 -13.184 1.00 85.31 178 ASP A C 1
ATOM 1388 O O . ASP A 1 178 ? -0.508 -1.529 -11.988 1.00 85.31 178 ASP A O 1
ATOM 1392 N N . ARG A 1 179 ? 1.077 -1.260 -13.558 1.00 84.38 179 ARG A N 1
ATOM 1393 C CA . ARG A 1 179 ? 2.192 -1.095 -12.611 1.00 84.38 179 ARG A CA 1
ATOM 1394 C C . ARG A 1 179 ? 3.003 0.154 -12.902 1.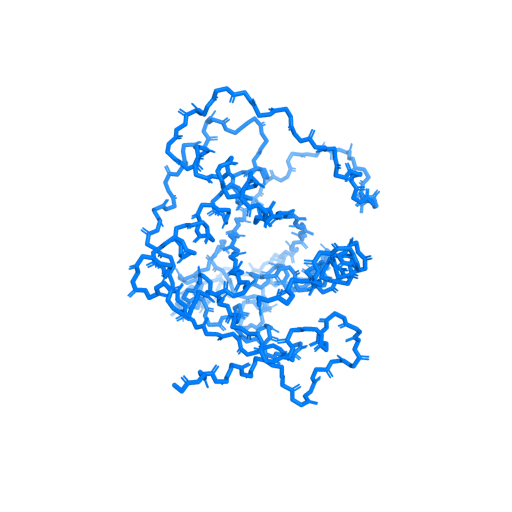00 84.38 179 ARG A C 1
ATOM 1396 O O . ARG A 1 179 ? 3.376 0.426 -14.042 1.00 84.38 179 ARG A O 1
ATOM 1403 N N . ALA A 1 180 ? 3.345 0.881 -11.843 1.00 82.94 180 ALA A N 1
ATOM 1404 C CA . ALA A 1 180 ? 4.273 1.996 -11.945 1.00 82.94 180 ALA A CA 1
ATOM 1405 C C . ALA A 1 180 ? 5.616 1.499 -12.510 1.00 82.94 180 ALA A C 1
ATOM 1407 O O . ALA A 1 180 ? 6.161 0.494 -12.056 1.00 82.94 180 ALA A O 1
ATOM 1408 N N . GLY A 1 181 ? 6.126 2.175 -13.542 1.00 84.50 181 GLY A N 1
ATOM 1409 C CA . GLY A 1 181 ? 7.350 1.767 -14.238 1.00 84.50 181 GLY A CA 1
ATOM 1410 C C . GLY A 1 181 ? 7.211 0.547 -15.159 1.00 84.50 181 GLY A C 1
ATOM 1411 O O . GLY A 1 181 ? 8.205 0.148 -15.756 1.00 84.50 181 GLY A O 1
ATOM 1412 N N . GLY A 1 182 ? 6.014 -0.030 -15.308 1.00 89.25 182 GLY A N 1
ATOM 1413 C CA . GLY A 1 182 ? 5.738 -1.050 -16.318 1.00 89.25 182 GLY A CA 1
ATOM 1414 C C . GLY A 1 182 ? 6.322 -2.435 -16.032 1.00 89.25 182 GLY A C 1
ATOM 1415 O O . GLY A 1 182 ? 6.570 -3.173 -16.979 1.00 89.25 182 GLY A O 1
ATOM 1416 N N . PHE A 1 183 ? 6.567 -2.806 -14.768 1.00 91.00 183 PHE A N 1
ATOM 1417 C CA . PHE A 1 183 ? 7.058 -4.143 -14.399 1.00 91.00 183 PHE A CA 1
ATOM 1418 C C . PHE A 1 183 ? 6.515 -4.622 -13.035 1.00 91.00 183 PHE A C 1
ATOM 1420 O O . PHE A 1 183 ? 6.082 -3.797 -12.234 1.00 91.00 183 PHE A O 1
ATOM 1427 N N . ALA A 1 184 ? 6.548 -5.932 -12.731 1.00 90.12 184 ALA A N 1
ATOM 1428 C CA . ALA A 1 184 ? 6.503 -6.412 -11.336 1.00 90.12 184 ALA A CA 1
ATOM 1429 C C . ALA A 1 184 ? 7.769 -7.126 -10.917 1.00 90.12 184 ALA A C 1
ATOM 1431 O O . ALA A 1 184 ? 8.254 -8.055 -11.560 1.00 90.12 184 ALA A O 1
ATOM 1432 N N . LEU A 1 185 ? 8.199 -6.756 -9.721 1.00 90.31 185 LEU A N 1
ATOM 1433 C CA . LEU A 1 185 ? 9.350 -7.321 -9.056 1.00 90.31 185 LEU A CA 1
ATOM 1434 C C . LEU A 1 185 ? 9.121 -8.748 -8.526 1.00 90.31 185 LEU A C 1
ATOM 1436 O O . LEU A 1 185 ? 10.085 -9.493 -8.401 1.00 90.31 185 LEU A O 1
ATOM 1440 N N . GLN A 1 186 ? 7.884 -9.141 -8.203 1.00 89.06 186 GLN A N 1
ATOM 1441 C CA . GLN A 1 186 ? 7.582 -10.463 -7.631 1.00 89.06 186 GLN A CA 1
ATOM 1442 C C . GLN A 1 186 ? 7.104 -11.515 -8.646 1.00 89.06 186 GLN A C 1
ATOM 1444 O O . GLN A 1 186 ? 6.766 -12.630 -8.251 1.00 89.06 186 GLN A O 1
ATOM 1449 N N . GLU A 1 187 ? 7.052 -11.168 -9.933 1.00 92.38 187 GLU A N 1
ATOM 1450 C CA . GLU A 1 187 ? 6.602 -12.060 -11.011 1.00 92.38 187 GLU A CA 1
ATOM 1451 C C . GLU A 1 187 ? 7.694 -12.202 -12.089 1.00 92.38 187 GLU A C 1
ATOM 1453 O O . GLU A 1 187 ? 8.881 -12.220 -11.762 1.00 92.38 187 GLU A O 1
ATOM 1458 N N . ARG A 1 188 ? 7.350 -12.333 -13.378 1.00 93.56 188 ARG A N 1
ATOM 1459 C CA . ARG A 1 188 ? 8.331 -12.520 -14.465 1.00 93.56 188 ARG A CA 1
ATOM 1460 C C . ARG A 1 188 ? 9.246 -11.310 -14.607 1.00 93.56 188 ARG A C 1
ATOM 1462 O O . ARG A 1 188 ? 10.400 -11.476 -14.998 1.00 93.56 188 ARG A O 1
ATOM 1469 N N . GLY A 1 189 ? 8.770 -10.116 -14.250 1.00 90.69 189 GLY A N 1
ATOM 1470 C CA . GLY A 1 189 ? 9.584 -8.900 -14.253 1.00 90.69 189 GLY A CA 1
ATOM 1471 C C . GLY A 1 189 ? 10.809 -8.985 -13.335 1.00 90.69 189 GLY A C 1
ATOM 1472 O O . GLY A 1 189 ? 11.791 -8.287 -13.579 1.00 90.69 189 GLY A O 1
ATOM 1473 N N . ALA A 1 190 ? 10.829 -9.907 -12.361 1.00 92.81 190 ALA A N 1
ATOM 1474 C CA . ALA A 1 190 ? 12.006 -10.198 -11.541 1.00 92.81 190 ALA A CA 1
ATOM 1475 C C . ALA A 1 190 ? 13.240 -10.574 -12.380 1.00 92.81 190 ALA A C 1
ATOM 1477 O O . ALA A 1 190 ? 14.362 -10.270 -11.986 1.00 92.81 190 ALA A O 1
ATOM 1478 N N . HIS A 1 191 ? 13.055 -11.185 -13.557 1.00 92.25 191 HIS A N 1
ATOM 1479 C CA . HIS A 1 191 ? 14.155 -11.521 -14.469 1.00 92.25 191 HIS A CA 1
ATOM 1480 C C . HIS A 1 191 ? 14.881 -10.292 -15.027 1.00 92.25 191 HIS A C 1
ATOM 1482 O O . HIS A 1 191 ? 16.027 -10.401 -15.458 1.00 92.25 191 HIS A O 1
ATOM 1488 N N . LEU A 1 192 ? 14.223 -9.131 -15.021 1.00 92.19 192 LEU A N 1
ATOM 1489 C CA . LEU A 1 192 ? 14.793 -7.870 -15.482 1.00 92.19 192 LEU A CA 1
ATOM 1490 C C . LEU A 1 192 ? 15.620 -7.178 -14.392 1.00 92.19 192 LEU A C 1
ATOM 1492 O O . LEU A 1 192 ? 16.370 -6.254 -14.698 1.00 92.19 192 LEU A O 1
ATOM 1496 N N . VAL A 1 193 ? 15.498 -7.604 -13.131 1.00 92.62 193 VAL A N 1
ATOM 1497 C CA . VAL A 1 193 ? 16.049 -6.916 -11.959 1.00 92.62 193 VAL A CA 1
ATOM 1498 C C . VAL A 1 193 ? 17.280 -7.650 -11.434 1.00 92.62 193 VAL A C 1
ATOM 1500 O O . VAL A 1 193 ? 17.233 -8.829 -11.108 1.00 92.62 193 VAL A O 1
ATOM 1503 N N . SER A 1 194 ? 18.386 -6.920 -11.303 1.00 93.56 194 SER A N 1
ATOM 1504 C CA . SER A 1 194 ? 19.654 -7.431 -10.773 1.00 93.56 194 SER A CA 1
ATOM 1505 C C . SER A 1 194 ? 19.794 -7.246 -9.266 1.00 93.56 194 SER A C 1
ATOM 1507 O O . SER A 1 194 ? 20.421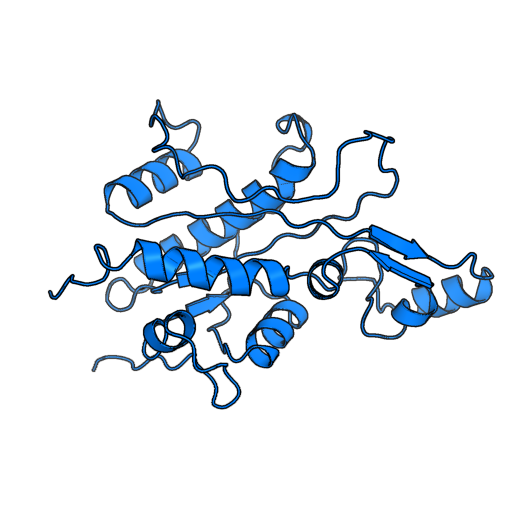 -8.064 -8.591 1.00 93.56 194 SER A O 1
ATOM 1509 N N . ARG A 1 195 ? 19.245 -6.153 -8.726 1.00 92.31 195 ARG A N 1
ATOM 1510 C CA . ARG A 1 195 ? 19.382 -5.795 -7.313 1.00 92.31 195 ARG A CA 1
ATOM 1511 C C . ARG A 1 195 ? 18.282 -4.842 -6.875 1.00 92.31 195 ARG A C 1
ATOM 1513 O O . ARG A 1 195 ? 17.823 -4.010 -7.649 1.00 92.31 195 ARG A O 1
ATOM 1520 N N . VAL A 1 196 ? 17.923 -4.938 -5.603 1.00 90.56 196 VAL A N 1
ATOM 1521 C CA . VAL A 1 196 ? 17.012 -4.023 -4.917 1.00 90.56 196 VAL A CA 1
ATOM 1522 C C . VAL A 1 196 ? 17.745 -3.451 -3.703 1.00 90.56 196 VAL A C 1
ATOM 1524 O O . VAL A 1 196 ? 18.363 -4.204 -2.947 1.00 90.56 196 VAL A O 1
ATOM 1527 N N . GLU A 1 197 ? 17.716 -2.133 -3.536 1.00 89.56 197 GLU A N 1
ATOM 1528 C CA . GLU A 1 197 ? 18.244 -1.421 -2.369 1.00 89.56 197 GLU A CA 1
ATOM 1529 C C . GLU A 1 197 ? 17.101 -0.658 -1.685 1.00 89.56 197 GLU A C 1
ATOM 1531 O O . GLU A 1 197 ? 16.578 0.306 -2.241 1.00 89.56 197 GLU A O 1
ATOM 1536 N N . GLY A 1 198 ? 16.703 -1.096 -0.488 1.00 87.69 198 GLY A N 1
ATOM 1537 C CA . GLY A 1 198 ? 15.554 -0.555 0.249 1.00 87.69 198 GLY A CA 1
ATOM 1538 C C . GLY A 1 198 ? 14.540 -1.642 0.609 1.00 87.69 198 GLY A C 1
ATOM 1539 O O . GLY A 1 198 ? 14.875 -2.830 0.629 1.00 87.69 198 GLY A O 1
ATOM 1540 N N . ASP A 1 199 ? 13.304 -1.243 0.915 1.00 88.75 199 ASP A N 1
ATOM 1541 C CA . ASP A 1 199 ? 12.210 -2.185 1.166 1.00 88.75 199 ASP A CA 1
ATOM 1542 C C . ASP A 1 199 ? 11.722 -2.824 -0.144 1.00 88.75 199 ASP A C 1
ATOM 1544 O O . ASP A 1 199 ? 11.181 -2.161 -1.030 1.00 88.75 199 ASP A O 1
ATOM 1548 N N . PHE A 1 200 ? 11.866 -4.147 -0.238 1.00 91.31 200 PHE A N 1
ATOM 1549 C CA . PHE A 1 200 ? 11.343 -4.942 -1.346 1.00 91.31 200 PHE A CA 1
ATOM 1550 C C . PHE A 1 200 ? 9.843 -4.710 -1.566 1.00 91.31 200 PHE A C 1
ATOM 1552 O O . PHE A 1 200 ? 9.408 -4.559 -2.706 1.00 91.31 200 PHE A O 1
ATOM 1559 N N . TYR A 1 201 ? 9.044 -4.653 -0.497 1.00 92.19 201 TYR A N 1
ATOM 1560 C CA . TYR A 1 201 ? 7.597 -4.487 -0.622 1.00 92.19 201 TYR A CA 1
ATOM 1561 C C . TYR A 1 201 ? 7.227 -3.099 -1.144 1.00 92.19 201 TYR A C 1
ATOM 1563 O O . TYR A 1 201 ? 6.262 -2.974 -1.902 1.00 92.19 201 TYR A O 1
ATOM 1571 N N . ASN A 1 202 ? 8.023 -2.075 -0.822 1.00 88.25 202 ASN A N 1
ATOM 1572 C CA . ASN A 1 202 ? 7.842 -0.742 -1.383 1.00 88.25 202 ASN A CA 1
ATOM 1573 C C . ASN A 1 202 ? 7.952 -0.777 -2.916 1.00 88.25 202 ASN A C 1
ATOM 1575 O O . ASN A 1 202 ? 7.060 -0.293 -3.608 1.00 88.25 202 ASN A O 1
ATOM 1579 N N . ALA A 1 203 ? 8.963 -1.472 -3.454 1.00 86.62 203 ALA A N 1
ATOM 1580 C CA . ALA A 1 203 ? 9.096 -1.684 -4.898 1.00 86.62 203 ALA A CA 1
ATOM 1581 C C . ALA A 1 203 ? 7.969 -2.542 -5.511 1.00 86.62 203 ALA A C 1
ATOM 1583 O O . ALA A 1 203 ? 7.686 -2.424 -6.701 1.00 86.62 203 ALA A O 1
ATOM 1584 N N . VAL A 1 204 ? 7.298 -3.383 -4.717 1.00 90.69 204 VAL A N 1
ATOM 1585 C CA . VAL A 1 204 ? 6.092 -4.120 -5.142 1.00 90.69 204 VAL A CA 1
ATOM 1586 C C . VAL A 1 204 ? 4.835 -3.226 -5.153 1.00 90.69 204 VAL A C 1
ATOM 1588 O O . VAL A 1 204 ? 3.897 -3.481 -5.919 1.00 90.69 204 VAL A O 1
ATOM 1591 N N . GLY A 1 205 ? 4.805 -2.175 -4.325 1.00 85.31 205 GLY A N 1
ATOM 1592 C CA . GLY A 1 205 ? 3.739 -1.167 -4.287 1.00 85.31 205 GLY A CA 1
ATOM 1593 C C . GLY A 1 205 ? 3.121 -0.890 -2.911 1.00 85.31 205 GLY A C 1
ATOM 1594 O O . GLY A 1 205 ? 2.050 -0.278 -2.855 1.00 85.31 205 GLY A O 1
ATOM 1595 N N . PHE A 1 206 ? 3.730 -1.356 -1.814 1.00 90.75 206 PHE A N 1
ATOM 1596 C CA . PHE A 1 206 ? 3.360 -0.965 -0.447 1.00 90.75 206 PHE A CA 1
ATOM 1597 C C . PHE A 1 206 ? 4.575 -1.029 0.491 1.00 90.75 206 PHE A C 1
ATOM 1599 O O . PHE A 1 206 ? 5.187 -2.093 0.572 1.00 90.75 206 PHE A O 1
ATOM 1606 N N . PRO A 1 207 ? 4.907 0.031 1.247 1.00 88.19 207 PRO A N 1
ATOM 1607 C CA . PRO A 1 207 ? 6.103 0.069 2.091 1.00 88.19 207 PRO A CA 1
ATOM 1608 C C . PRO A 1 207 ? 5.917 -0.748 3.379 1.00 88.19 207 PRO A C 1
ATOM 1610 O O . PRO A 1 207 ? 5.775 -0.212 4.475 1.00 88.19 207 PRO A O 1
ATOM 1613 N N . GLY A 1 208 ? 5.846 -2.074 3.246 1.00 87.38 208 GLY A N 1
ATOM 1614 C CA . GLY A 1 208 ? 5.464 -2.992 4.316 1.00 87.38 208 GLY A CA 1
ATOM 1615 C C . GLY A 1 208 ? 6.371 -2.902 5.542 1.00 87.38 208 GLY A C 1
ATOM 1616 O O . GLY A 1 208 ? 5.880 -2.801 6.664 1.00 87.38 208 GLY A O 1
ATOM 1617 N N . SER A 1 209 ? 7.690 -2.884 5.356 1.00 86.38 209 SER A N 1
ATOM 1618 C CA . SER A 1 209 ? 8.640 -2.788 6.470 1.00 86.38 209 SER A CA 1
ATOM 1619 C C . SER A 1 209 ? 8.483 -1.469 7.231 1.00 86.38 209 SER A C 1
ATOM 1621 O O . SER A 1 209 ? 8.418 -1.470 8.463 1.00 86.38 209 SER A O 1
ATOM 1623 N N . ALA A 1 210 ? 8.378 -0.350 6.508 1.00 86.38 210 ALA A N 1
ATOM 1624 C CA . ALA A 1 210 ? 8.188 0.969 7.105 1.00 86.38 210 ALA A CA 1
ATOM 1625 C C . ALA A 1 210 ? 6.829 1.075 7.818 1.00 86.38 210 ALA A C 1
ATOM 1627 O O . ALA A 1 210 ? 6.776 1.467 8.984 1.00 86.38 210 ALA A O 1
ATOM 1628 N N . PHE A 1 211 ? 5.753 0.615 7.174 1.00 88.12 211 PHE A N 1
ATOM 1629 C CA . PHE A 1 211 ? 4.401 0.604 7.728 1.00 88.12 211 PHE A CA 1
ATOM 1630 C C . PHE A 1 211 ? 4.310 -0.166 9.051 1.00 88.12 211 PHE A C 1
ATOM 1632 O O . PHE A 1 211 ? 3.788 0.356 10.036 1.00 88.12 211 PHE A O 1
ATOM 1639 N N . PHE A 1 212 ? 4.858 -1.384 9.121 1.00 84.00 212 PHE A N 1
ATOM 1640 C CA . PHE A 1 212 ? 4.788 -2.192 10.345 1.00 84.00 212 PHE A CA 1
ATOM 1641 C C . PHE A 1 212 ? 5.673 -1.664 11.481 1.00 84.00 212 PHE A C 1
ATOM 1643 O O . PHE A 1 212 ? 5.356 -1.883 12.650 1.00 84.00 212 PHE A O 1
ATOM 1650 N N . LYS A 1 213 ? 6.757 -0.941 11.176 1.00 83.12 213 LYS A N 1
ATOM 1651 C CA . LYS A 1 213 ? 7.505 -0.196 12.202 1.00 83.12 213 LYS A CA 1
ATOM 1652 C C . LYS A 1 213 ? 6.688 0.982 12.721 1.00 83.12 213 LYS A C 1
ATOM 1654 O O . LYS A 1 213 ? 6.595 1.182 13.928 1.00 83.12 213 LYS A O 1
ATOM 1659 N N . TRP A 1 214 ? 6.075 1.729 11.811 1.00 81.31 214 TRP A N 1
ATOM 1660 C CA . TRP A 1 214 ? 5.320 2.934 12.126 1.00 81.31 214 TRP A CA 1
ATOM 1661 C C . TRP A 1 214 ? 4.060 2.667 12.942 1.00 81.31 214 TRP A C 1
ATOM 1663 O O . TRP A 1 214 ? 3.822 3.355 13.929 1.00 81.31 214 TRP A O 1
ATOM 1673 N N . ILE A 1 215 ? 3.303 1.614 12.618 1.00 78.44 215 ILE A N 1
ATOM 1674 C CA . ILE A 1 215 ? 2.116 1.242 13.399 1.00 78.44 215 ILE A CA 1
ATOM 1675 C C . ILE A 1 215 ? 2.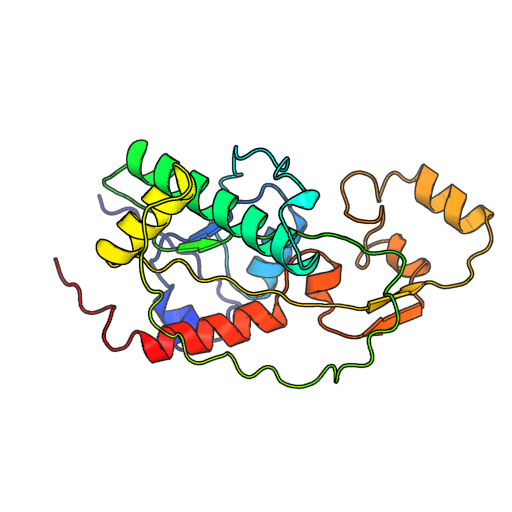474 0.847 14.840 1.00 78.44 215 ILE A C 1
ATOM 1677 O O . ILE A 1 215 ? 1.675 1.023 15.754 1.00 78.44 215 ILE A O 1
ATOM 1681 N N . GLY A 1 216 ? 3.699 0.353 15.058 1.00 70.50 216 GLY A N 1
ATOM 1682 C CA . GLY A 1 216 ? 4.251 0.109 16.389 1.00 70.50 216 GLY A CA 1
ATOM 1683 C C . GLY A 1 216 ? 4.501 1.387 17.190 1.00 70.50 216 GLY A C 1
ATOM 1684 O O . GLY A 1 216 ? 4.335 1.371 18.405 1.00 70.50 216 GLY A O 1
ATOM 1685 N N . VAL A 1 217 ? 4.880 2.480 16.525 1.00 68.50 217 VAL A N 1
ATOM 1686 C CA . VAL A 1 217 ? 5.102 3.791 17.155 1.00 68.50 217 VAL A CA 1
ATOM 1687 C C . VAL A 1 217 ? 3.770 4.458 17.485 1.00 68.50 217 VAL A C 1
ATOM 1689 O O . VAL A 1 217 ? 3.556 4.809 18.641 1.00 68.50 217 VAL A O 1
ATOM 1692 N N . LEU A 1 218 ? 2.848 4.532 16.517 1.00 64.56 218 LEU A N 1
ATOM 1693 C CA . LEU A 1 218 ? 1.542 5.185 16.695 1.00 64.56 218 LEU A CA 1
ATOM 1694 C C . LEU A 1 218 ? 0.771 4.616 17.894 1.00 64.56 218 LEU A C 1
ATOM 1696 O O . LEU A 1 218 ? 0.212 5.353 18.693 1.00 64.56 218 LEU A O 1
ATOM 1700 N N . ILE A 1 219 ? 0.822 3.298 18.086 1.00 63.69 219 ILE A N 1
ATOM 1701 C CA . ILE A 1 219 ? 0.089 2.636 19.170 1.00 63.69 219 ILE A CA 1
ATOM 1702 C C . ILE A 1 219 ? 0.713 2.844 20.560 1.00 63.69 219 ILE A C 1
ATOM 1704 O O . ILE A 1 219 ? -0.009 2.758 21.557 1.00 63.69 219 ILE A O 1
ATOM 1708 N N . ASN A 1 220 ? 2.015 3.125 20.638 1.00 55.94 220 ASN A N 1
ATOM 1709 C CA . ASN A 1 220 ? 2.678 3.479 21.897 1.00 55.94 220 ASN A CA 1
ATOM 1710 C C . ASN A 1 220 ? 2.492 4.965 22.246 1.00 55.94 220 ASN A C 1
ATOM 1712 O O . ASN A 1 220 ? 2.528 5.315 23.420 1.00 55.94 220 ASN A O 1
ATOM 1716 N N . GLU A 1 221 ? 2.302 5.831 21.248 1.00 54.22 221 GLU A N 1
ATOM 1717 C CA . GLU A 1 221 ? 1.968 7.248 21.455 1.00 54.22 221 GLU A CA 1
ATOM 1718 C C . GLU A 1 221 ? 0.498 7.434 21.883 1.00 54.22 221 GLU A C 1
ATOM 1720 O O . GLU A 1 221 ? 0.175 8.393 22.576 1.00 54.22 221 GLU A O 1
ATOM 1725 N N . GLU A 1 222 ? -0.382 6.488 21.535 1.00 52.22 222 GLU A N 1
ATOM 1726 C CA . GLU A 1 222 ? -1.826 6.521 21.817 1.00 52.22 222 GLU A CA 1
ATOM 1727 C C . GLU A 1 222 ? -2.272 5.786 23.102 1.00 52.22 222 GLU A C 1
ATOM 1729 O O . GLU A 1 222 ? -3.464 5.509 23.264 1.00 52.22 222 GLU A O 1
ATOM 1734 N N . ASP A 1 223 ? -1.381 5.485 24.055 1.00 44.97 223 ASP A N 1
ATOM 1735 C CA . ASP A 1 223 ? -1.827 5.067 25.404 1.00 44.97 223 ASP A CA 1
ATOM 1736 C C . ASP A 1 223 ? -2.617 6.184 26.139 1.00 44.97 223 ASP A C 1
ATOM 1738 O O . ASP A 1 223 ? -3.279 5.896 27.129 1.00 44.97 223 ASP A O 1
ATOM 1742 N N . ASP A 1 224 ? -2.653 7.410 25.595 1.00 43.88 224 ASP A N 1
ATOM 1743 C CA . ASP A 1 224 ? -3.554 8.505 26.005 1.00 43.88 224 ASP A CA 1
ATOM 1744 C C . ASP A 1 224 ? -4.803 8.683 25.095 1.00 43.88 224 ASP A C 1
ATOM 1746 O O . ASP A 1 224 ? -5.633 9.552 25.360 1.00 43.88 224 ASP A O 1
ATOM 1750 N N . PHE A 1 225 ? -4.968 7.903 24.012 1.00 43.59 225 PHE A N 1
ATOM 1751 C CA . PHE A 1 225 ? -5.962 8.176 22.947 1.00 43.59 225 PHE A CA 1
ATOM 1752 C C . PHE A 1 225 ? -7.062 7.117 22.775 1.00 43.59 225 PHE A C 1
ATOM 1754 O O . PHE A 1 225 ? -8.092 7.408 22.171 1.00 43.59 225 PHE A O 1
ATOM 1761 N N . MET A 1 226 ? -6.882 5.890 23.273 1.00 40.22 226 MET A N 1
ATOM 1762 C CA . MET A 1 226 ? -7.873 4.812 23.092 1.00 40.22 226 MET A CA 1
ATOM 1763 C C . MET A 1 226 ? -8.825 4.589 24.282 1.00 40.22 226 MET A C 1
ATOM 1765 O O . MET A 1 226 ? -9.662 3.690 24.210 1.00 40.22 226 MET A O 1
ATOM 1769 N N . ASP A 1 227 ? -8.758 5.420 25.324 1.00 36.12 227 ASP A N 1
ATOM 1770 C CA . ASP A 1 227 ? -9.647 5.378 26.501 1.00 36.12 227 ASP A CA 1
ATOM 1771 C C . ASP A 1 227 ? -10.930 6.215 26.306 1.00 36.12 227 ASP A C 1
ATOM 1773 O O . ASP A 1 227 ? -11.393 6.917 27.206 1.00 36.12 227 ASP A O 1
ATOM 1777 N N . PHE A 1 228 ? -11.540 6.151 25.122 1.00 38.91 228 PHE A N 1
ATOM 1778 C CA . PHE A 1 228 ? -12.882 6.699 24.915 1.00 38.91 228 PHE A CA 1
ATOM 1779 C C . PHE A 1 228 ? -13.909 5.571 24.999 1.00 38.91 228 PHE A C 1
ATOM 1781 O O . PHE A 1 228 ? -14.410 5.075 23.990 1.00 38.91 228 PHE A O 1
ATOM 1788 N N . ASP A 1 229 ? -14.209 5.165 26.234 1.00 31.66 229 ASP A N 1
ATOM 1789 C CA . ASP A 1 229 ? -15.506 4.566 26.541 1.00 31.66 229 ASP A CA 1
ATOM 1790 C C . ASP A 1 229 ? -16.583 5.629 26.254 1.00 31.66 229 ASP A C 1
ATOM 1792 O O . ASP A 1 229 ? -16.569 6.716 26.839 1.00 31.66 229 ASP A O 1
ATOM 1796 N N . ILE A 1 230 ? -17.489 5.323 25.320 1.00 33.62 230 ILE A N 1
ATOM 1797 C CA . ILE A 1 230 ? -18.760 6.047 25.145 1.00 33.62 230 ILE A CA 1
ATOM 1798 C C . ILE A 1 230 ? -19.723 5.617 26.252 1.00 33.62 230 ILE A C 1
ATOM 1800 O O . ILE A 1 230 ? -19.868 4.387 26.453 1.00 33.62 230 ILE A O 1
#

Radius of gyration: 19.24 Å; Cα contacts (8 Å, |Δi|>4): 276; chains: 1; bounding box: 50×45×54 Å

Organism: Thanatephorus cucumeris (strain AG1-IB / isolate 7/3/14) (NCBI:txid1108050)

Solvent-accessible surface area (backbone atoms only — not comparable to full-atom values): 14106 Å² total; per-residue (Å²): 129,85,83,82,29,75,22,57,41,94,76,32,67,95,42,74,43,54,56,69,42,46,64,31,39,38,33,30,24,47,79,55,68,61,45,53,51,53,40,42,71,63,12,35,52,56,46,75,44,56,40,86,65,75,94,70,75,67,70,86,78,42,95,46,81,74,51,50,40,44,52,53,16,48,51,18,21,52,52,37,48,51,52,44,33,73,76,37,68,93,68,51,71,72,41,64,46,45,73,54,67,82,66,79,97,69,79,73,89,70,90,65,82,96,65,82,82,70,72,76,75,85,66,82,76,82,84,71,82,60,88,47,72,66,49,40,47,51,54,51,37,46,75,72,72,40,83,88,82,87,76,86,83,72,56,50,76,41,64,51,95,66,58,65,71,60,54,51,58,47,58,77,61,54,72,18,77,90,35,63,82,52,46,38,62,90,52,79,42,32,81,47,47,71,48,75,50,65,49,68,43,37,68,64,53,39,48,51,71,60,49,61,54,47,48,48,49,57,51,67,71,33,80,84,64,74,84,72,82,129